Protein AF-A0A661NDR6-F1 (afdb_monomer)

Structure (mmCIF, N/CA/C/O backbone):
data_AF-A0A661NDR6-F1
#
_entry.id   AF-A0A661NDR6-F1
#
loop_
_atom_site.group_PDB
_atom_site.id
_atom_site.type_symbol
_atom_site.label_atom_id
_atom_site.label_alt_id
_atom_site.label_comp_id
_atom_site.label_asym_id
_atom_site.label_entity_id
_atom_site.label_seq_id
_atom_site.pdbx_PDB_ins_code
_atom_site.Cartn_x
_atom_site.Cartn_y
_atom_site.Cartn_z
_atom_site.occupancy
_atom_site.B_iso_or_equiv
_atom_site.auth_seq_id
_atom_site.auth_comp_id
_atom_site.auth_asym_id
_atom_site.auth_atom_id
_atom_site.pdbx_PDB_model_num
ATOM 1 N N . MET A 1 1 ? -68.685 -25.896 -1.189 1.00 47.81 1 MET A N 1
ATOM 2 C CA . MET A 1 1 ? -69.046 -27.292 -0.867 1.00 47.81 1 MET A CA 1
ATOM 3 C C . MET A 1 1 ? -68.527 -28.198 -1.974 1.00 47.81 1 MET A C 1
ATOM 5 O O . MET A 1 1 ? -69.088 -28.139 -3.053 1.00 47.81 1 MET A O 1
ATOM 9 N N . LEU A 1 2 ? -67.478 -28.988 -1.727 1.00 41.66 2 LEU A N 1
ATOM 10 C CA . LEU A 1 2 ? -67.439 -30.424 -2.041 1.00 41.66 2 LEU A CA 1
ATOM 11 C C . LEU A 1 2 ? -66.182 -31.016 -1.387 1.00 41.66 2 LEU A C 1
ATOM 13 O O . LEU A 1 2 ? -65.061 -30.617 -1.683 1.00 41.66 2 LEU A O 1
ATOM 17 N N . ARG A 1 3 ? -66.408 -31.911 -0.425 1.00 44.47 3 ARG A N 1
ATOM 18 C CA . ARG A 1 3 ? -65.405 -32.776 0.196 1.00 44.47 3 ARG A CA 1
ATOM 19 C C . ARG A 1 3 ? -65.167 -33.962 -0.736 1.00 44.47 3 ARG A C 1
ATOM 21 O O . ARG A 1 3 ? -66.150 -34.565 -1.150 1.00 44.47 3 ARG A O 1
ATOM 28 N N . LEU A 1 4 ? -63.917 -34.375 -0.928 1.00 47.88 4 LEU A N 1
ATOM 29 C CA . LEU A 1 4 ? -63.606 -35.789 -1.127 1.00 47.88 4 LEU A CA 1
ATOM 30 C C . LEU A 1 4 ? -62.439 -36.172 -0.212 1.00 47.88 4 LEU A C 1
ATOM 32 O O . LEU A 1 4 ? -61.340 -35.636 -0.284 1.00 47.88 4 LEU A O 1
ATOM 36 N N . VAL A 1 5 ? -62.785 -37.065 0.704 1.00 46.59 5 VAL A N 1
ATOM 37 C CA . VAL A 1 5 ? -61.948 -37.856 1.607 1.00 46.59 5 VAL A CA 1
ATOM 38 C C . VAL A 1 5 ? -61.850 -39.256 0.984 1.00 46.59 5 VAL A C 1
ATOM 40 O O . VAL A 1 5 ? -62.710 -39.576 0.168 1.00 46.59 5 VAL A O 1
ATOM 43 N N . THR A 1 6 ? -60.896 -40.078 1.448 1.00 47.44 6 THR A N 1
ATOM 44 C CA . THR A 1 6 ? -60.674 -41.541 1.257 1.00 47.44 6 THR A CA 1
ATOM 45 C C . THR A 1 6 ? -59.654 -41.946 0.187 1.00 47.44 6 THR A C 1
ATOM 47 O O . THR A 1 6 ? -59.646 -41.378 -0.892 1.00 47.44 6 THR A O 1
ATOM 50 N N . LEU A 1 7 ? -58.767 -42.934 0.390 1.00 41.22 7 LEU A N 1
ATOM 51 C CA . LEU A 1 7 ? -58.297 -43.699 1.565 1.00 41.22 7 LEU A CA 1
ATOM 52 C C . LEU A 1 7 ? -57.008 -44.435 1.131 1.00 41.22 7 LEU A C 1
ATOM 54 O O . LEU A 1 7 ? -56.852 -44.781 -0.038 1.00 41.22 7 LEU A O 1
ATOM 58 N N . SER A 1 8 ? -56.113 -44.683 2.081 1.00 46.03 8 SER A N 1
ATOM 59 C CA . SER A 1 8 ? -54.827 -45.375 1.955 1.00 46.03 8 SER A CA 1
ATOM 60 C C . SER A 1 8 ? -54.923 -46.855 1.555 1.00 46.03 8 SER A C 1
ATOM 62 O O . SER A 1 8 ? -55.810 -47.554 2.038 1.00 46.03 8 SER A O 1
ATOM 64 N N . VAL A 1 9 ? -53.910 -47.369 0.842 1.00 49.56 9 VAL A N 1
ATOM 65 C CA . VAL A 1 9 ? -53.443 -48.765 0.974 1.00 49.56 9 VAL A CA 1
ATOM 66 C C . VAL A 1 9 ? -51.913 -48.785 0.973 1.00 49.56 9 VAL A C 1
ATOM 68 O O . VAL A 1 9 ? -51.269 -48.245 0.077 1.00 49.56 9 VAL A O 1
ATOM 71 N N . LEU A 1 10 ? -51.360 -49.394 2.026 1.00 47.94 10 LEU A N 1
ATOM 72 C CA . LEU A 1 10 ? -49.948 -49.710 2.206 1.00 47.94 10 LEU A CA 1
ATOM 73 C C . LEU A 1 10 ? -49.514 -50.822 1.243 1.00 47.94 10 LEU A C 1
ATOM 75 O O . LEU A 1 10 ? -50.120 -51.891 1.231 1.00 47.94 10 LEU A O 1
ATOM 79 N N . THR A 1 11 ? -48.363 -50.647 0.603 1.00 53.72 11 THR A N 1
ATOM 80 C CA . THR A 1 11 ? -47.492 -51.771 0.240 1.00 53.72 11 THR A CA 1
ATOM 81 C C . THR A 1 11 ? -46.084 -51.481 0.730 1.00 53.72 11 THR A C 1
ATOM 83 O O . THR A 1 11 ? -45.384 -50.615 0.211 1.00 53.72 11 THR A O 1
ATOM 86 N N . ILE A 1 12 ? -45.705 -52.212 1.777 1.00 51.50 12 ILE A N 1
ATOM 87 C CA . ILE A 1 12 ? -44.350 -52.308 2.305 1.00 51.50 12 ILE A CA 1
ATOM 88 C C . ILE A 1 12 ? -43.575 -53.221 1.353 1.00 51.50 12 ILE A C 1
ATOM 90 O O . ILE A 1 12 ? -43.966 -54.364 1.124 1.00 51.50 12 ILE A O 1
ATOM 94 N N . SER A 1 13 ? -42.472 -52.736 0.798 1.00 50.47 13 SER A N 1
ATOM 95 C CA . SER A 1 13 ? -41.433 -53.597 0.236 1.00 50.47 13 SER A CA 1
ATOM 96 C C . SER A 1 13 ? -40.091 -53.077 0.711 1.00 50.47 13 SER A C 1
ATOM 98 O O . SER A 1 13 ? -39.575 -52.069 0.240 1.00 50.47 13 SER A O 1
ATOM 100 N N . SER A 1 14 ? -39.582 -53.761 1.730 1.00 46.25 14 SER A N 1
ATOM 101 C CA . SER A 1 14 ? -38.230 -53.625 2.240 1.00 46.25 14 SER A CA 1
ATOM 102 C C . SER A 1 14 ? -37.246 -54.156 1.201 1.00 46.25 14 SER A C 1
ATOM 104 O O . SER A 1 14 ? -37.225 -55.355 0.941 1.00 46.25 14 SER A O 1
ATOM 106 N N . LEU A 1 15 ? -36.394 -53.285 0.665 1.00 48.91 15 LEU A N 1
ATOM 107 C CA . LEU A 1 15 ? -35.069 -53.674 0.191 1.00 48.91 15 LEU A CA 1
ATOM 108 C C . LEU A 1 15 ? -34.042 -52.931 1.046 1.00 48.91 15 LEU A C 1
ATOM 110 O O . LEU A 1 15 ? -33.808 -51.737 0.885 1.00 48.91 15 LEU A O 1
ATOM 114 N N . ALA A 1 16 ? -3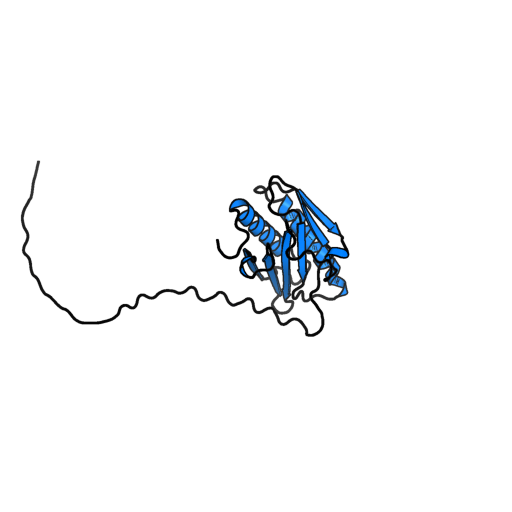3.459 -53.661 1.990 1.00 47.66 16 ALA A N 1
ATOM 115 C CA . ALA A 1 16 ? -32.132 -53.356 2.488 1.00 47.66 16 ALA A CA 1
ATOM 116 C C . ALA A 1 16 ? -31.126 -53.836 1.436 1.00 47.66 16 ALA A C 1
ATOM 118 O O . ALA A 1 16 ? -31.335 -54.911 0.880 1.00 47.66 16 ALA A O 1
ATOM 119 N N . LEU A 1 17 ? -30.068 -53.059 1.187 1.00 45.97 17 LEU A N 1
ATOM 120 C CA . LEU A 1 17 ? -28.672 -53.505 1.071 1.00 45.97 17 LEU A CA 1
ATOM 121 C C . LEU A 1 17 ? -27.769 -52.290 0.762 1.00 45.97 17 LEU A C 1
ATOM 123 O O . LEU A 1 17 ? -27.836 -51.703 -0.308 1.00 45.97 17 LEU A O 1
ATOM 127 N N . LEU A 1 18 ? -26.914 -52.004 1.748 1.00 44.66 18 LEU A N 1
ATOM 128 C CA . LEU A 1 18 ? -25.485 -51.686 1.644 1.00 44.66 18 LEU A CA 1
ATOM 129 C C . LEU A 1 18 ? -25.005 -50.351 1.042 1.00 44.66 18 LEU A C 1
ATOM 131 O O . LEU A 1 18 ? -25.050 -50.113 -0.155 1.00 44.66 18 LEU A O 1
ATOM 135 N N . SER A 1 19 ? -24.335 -49.619 1.940 1.00 45.81 19 SER A N 1
ATOM 136 C CA . SER A 1 19 ? -22.990 -49.055 1.767 1.00 45.81 19 SER A CA 1
ATOM 137 C C . SER A 1 19 ? -22.784 -47.966 0.721 1.00 45.81 19 SER A C 1
ATOM 139 O O . SER A 1 19 ? -22.650 -48.224 -0.469 1.00 45.81 19 SER A O 1
ATOM 141 N N . GLY A 1 20 ? -22.578 -46.753 1.232 1.00 38.38 20 GLY A N 1
ATOM 142 C CA . GLY A 1 20 ? -21.936 -45.672 0.496 1.00 38.38 20 GLY A CA 1
ATOM 143 C C . GLY A 1 20 ? -22.335 -44.311 1.037 1.00 38.38 20 GLY A C 1
ATOM 144 O O . GLY A 1 20 ? -23.038 -43.569 0.362 1.00 38.38 20 GLY A O 1
ATOM 145 N N . CYS A 1 21 ? -21.911 -43.973 2.257 1.00 39.41 21 CYS A N 1
ATOM 146 C CA . CYS A 1 21 ? -21.859 -42.576 2.680 1.00 39.41 21 CYS A CA 1
ATOM 147 C C . CYS A 1 21 ? -20.732 -41.887 1.900 1.00 39.41 21 CYS A C 1
ATOM 149 O O . CYS A 1 21 ? -19.683 -41.612 2.468 1.00 39.41 21 CYS A O 1
ATOM 151 N N . ASP A 1 22 ? -20.932 -41.620 0.612 1.00 42.00 22 ASP A N 1
ATOM 152 C CA . ASP A 1 22 ? -20.085 -40.685 -0.124 1.00 42.00 22 ASP A CA 1
ATOM 153 C C . ASP A 1 22 ? -20.663 -39.287 0.099 1.00 42.00 22 ASP A C 1
ATOM 155 O O . ASP A 1 22 ? -21.306 -38.661 -0.745 1.00 42.00 22 ASP A O 1
ATOM 159 N N . ARG A 1 23 ? -20.537 -38.833 1.351 1.00 42.12 23 ARG A N 1
ATOM 160 C CA . ARG A 1 23 ? -20.643 -37.416 1.652 1.00 42.12 23 ARG A CA 1
ATOM 161 C C . ARG A 1 23 ? -19.379 -36.830 1.048 1.00 42.12 23 ARG A C 1
ATOM 163 O O . ARG A 1 23 ? -18.332 -36.856 1.683 1.00 42.12 23 ARG A O 1
ATOM 170 N N . SER A 1 24 ? -19.493 -36.378 -0.198 1.00 39.06 24 SER A N 1
ATOM 171 C CA . SER A 1 24 ? -18.484 -35.565 -0.860 1.00 39.06 24 SER A CA 1
ATOM 172 C C . SER A 1 24 ? -18.394 -34.256 -0.079 1.00 39.06 24 SER A C 1
ATOM 174 O O . SER A 1 24 ? -19.045 -33.256 -0.374 1.00 39.06 24 SER A O 1
ATOM 176 N N . GLU A 1 25 ? -17.658 -34.323 1.021 1.00 40.16 25 GLU A N 1
ATOM 177 C CA . GLU A 1 25 ? -17.119 -33.203 1.753 1.00 40.16 25 GLU A CA 1
ATOM 178 C C . GLU A 1 25 ? -16.169 -32.541 0.756 1.00 40.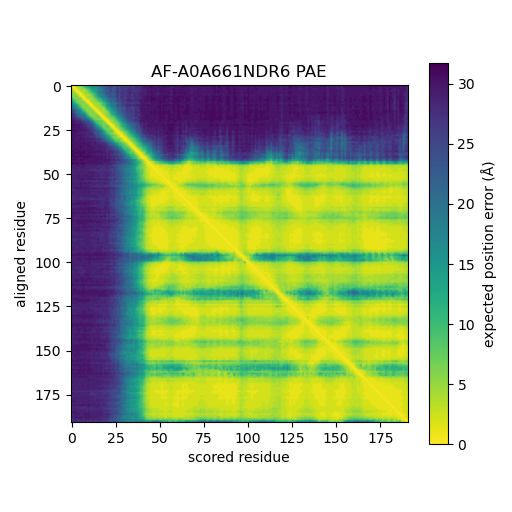16 25 GLU A C 1
ATOM 180 O O . GLU A 1 25 ? -15.040 -32.980 0.551 1.00 40.16 25 GLU A O 1
ATOM 185 N N . SER A 1 26 ? -16.674 -31.553 0.013 1.00 39.88 26 SER A N 1
ATOM 186 C CA . SER A 1 26 ? -15.814 -30.605 -0.684 1.00 39.88 26 SER A CA 1
ATOM 187 C C . SER A 1 26 ? -15.078 -29.822 0.391 1.00 39.88 26 SER A C 1
ATOM 189 O O . SER A 1 26 ? -15.473 -28.721 0.764 1.00 39.88 26 SER A O 1
ATOM 191 N N . THR A 1 27 ? -14.014 -30.426 0.910 1.00 40.66 27 THR A N 1
ATOM 192 C CA . THR A 1 27 ? -12.885 -29.714 1.481 1.00 40.66 27 THR A CA 1
ATOM 193 C C . THR A 1 27 ? -12.540 -28.620 0.475 1.00 40.66 27 THR A C 1
ATOM 195 O O . THR A 1 27 ? -12.267 -28.950 -0.687 1.00 40.66 27 THR A O 1
ATOM 198 N N . PRO A 1 28 ? -12.601 -27.329 0.844 1.00 39.41 28 PRO A N 1
ATOM 199 C CA . PRO A 1 28 ? -11.996 -26.303 0.019 1.00 39.41 28 PRO A CA 1
ATOM 200 C C . PRO A 1 28 ? -10.555 -26.750 -0.178 1.00 39.41 28 PRO A C 1
ATOM 202 O O . PRO A 1 28 ? -9.856 -27.002 0.806 1.00 39.41 28 PRO A O 1
ATOM 205 N N . ALA A 1 29 ? -10.135 -26.938 -1.430 1.00 45.97 29 ALA A N 1
ATOM 206 C CA . ALA A 1 29 ? -8.721 -27.112 -1.708 1.00 45.97 29 ALA A CA 1
ATOM 207 C C . ALA A 1 29 ? -7.992 -25.996 -0.944 1.00 45.97 29 ALA A C 1
ATOM 209 O O . ALA A 1 29 ? -8.442 -24.846 -1.039 1.00 45.97 29 ALA A O 1
ATOM 210 N N . PRO A 1 30 ? -6.959 -26.305 -0.138 1.00 42.31 30 PRO A N 1
ATOM 211 C CA . PRO A 1 30 ? -6.164 -25.251 0.461 1.00 42.31 30 PRO A CA 1
ATOM 212 C C . PRO A 1 30 ? -5.773 -24.322 -0.683 1.00 42.31 30 PRO A C 1
ATOM 214 O O . PRO A 1 30 ? -5.293 -24.792 -1.721 1.00 42.31 30 PRO A O 1
ATOM 217 N N . ALA A 1 31 ? -6.080 -23.028 -0.529 1.00 51.22 31 ALA A N 1
ATOM 218 C CA . ALA A 1 31 ? -5.551 -22.013 -1.425 1.00 51.22 31 ALA A CA 1
ATOM 219 C C . ALA A 1 31 ? -4.064 -22.335 -1.607 1.00 51.22 31 ALA A C 1
ATOM 221 O O . ALA A 1 31 ? -3.435 -22.702 -0.604 1.00 51.22 31 ALA A O 1
ATOM 222 N N . PRO A 1 32 ? -3.520 -22.304 -2.840 1.00 41.75 32 PRO A N 1
ATOM 223 C CA . PRO A 1 32 ? -2.097 -22.525 -3.015 1.00 41.75 32 PRO A CA 1
ATOM 224 C C . PRO A 1 32 ? -1.413 -21.613 -2.006 1.00 41.75 32 PRO A C 1
ATOM 226 O O . PRO A 1 32 ? -1.658 -20.403 -2.010 1.00 41.75 32 PRO A O 1
ATOM 229 N N . ALA A 1 33 ? -0.678 -22.221 -1.067 1.00 42.88 33 ALA A N 1
ATOM 230 C CA . ALA A 1 33 ? 0.216 -21.481 -0.201 1.00 42.88 33 ALA A CA 1
ATOM 231 C C . ALA A 1 33 ? 0.953 -20.555 -1.151 1.00 42.88 33 ALA A C 1
ATOM 233 O O . ALA A 1 33 ? 1.470 -21.052 -2.152 1.00 42.88 33 ALA A O 1
ATOM 234 N N . ALA A 1 34 ? 0.846 -19.245 -0.926 1.00 46.69 34 ALA A N 1
ATOM 235 C CA . ALA A 1 34 ? 1.515 -18.263 -1.749 1.00 46.69 34 ALA A CA 1
ATOM 236 C C . ALA A 1 34 ? 2.972 -18.714 -1.825 1.00 46.69 34 ALA A C 1
ATOM 238 O O . ALA A 1 34 ? 3.709 -18.596 -0.844 1.00 46.69 34 ALA A O 1
ATOM 239 N N . GLU A 1 35 ? 3.344 -19.349 -2.938 1.00 37.25 35 GLU A N 1
ATOM 240 C CA . GLU A 1 35 ? 4.727 -19.624 -3.246 1.00 37.25 35 GLU A CA 1
ATOM 241 C C . GLU A 1 35 ? 5.289 -18.228 -3.376 1.00 37.25 35 GLU A C 1
ATOM 243 O O . GLU A 1 35 ? 5.023 -17.515 -4.343 1.00 37.25 35 GLU A O 1
ATOM 248 N N . ALA A 1 36 ? 5.942 -17.798 -2.298 1.00 44.88 36 ALA A N 1
ATOM 249 C CA . ALA A 1 36 ? 6.836 -16.677 -2.314 1.00 44.88 36 ALA A CA 1
ATOM 250 C C . ALA A 1 36 ? 7.716 -16.911 -3.534 1.00 44.88 36 ALA A C 1
ATOM 252 O O . ALA A 1 36 ? 8.522 -17.843 -3.541 1.00 44.88 36 ALA A O 1
ATOM 253 N N . THR A 1 37 ? 7.469 -16.131 -4.586 1.00 44.97 37 THR A N 1
ATOM 254 C CA . THR A 1 37 ? 8.338 -16.022 -5.747 1.00 44.97 37 THR A CA 1
ATOM 255 C C . THR A 1 37 ? 9.759 -16.047 -5.209 1.00 44.97 37 THR A C 1
ATOM 257 O O . THR A 1 37 ? 10.078 -15.210 -4.362 1.00 44.97 37 THR A O 1
ATOM 260 N N . GLU A 1 38 ? 10.547 -17.066 -5.578 1.00 38.28 38 GLU A N 1
ATOM 261 C CA . GLU A 1 38 ? 11.869 -17.300 -4.995 1.00 38.28 38 GLU A CA 1
ATOM 262 C C . GLU A 1 38 ? 12.654 -15.988 -5.004 1.00 38.28 38 GLU A C 1
ATOM 264 O O . GLU A 1 38 ? 13.055 -15.479 -6.054 1.00 38.28 38 GLU A O 1
ATOM 269 N N . ALA A 1 39 ? 12.830 -15.409 -3.815 1.00 43.72 39 ALA A N 1
ATOM 270 C CA . ALA A 1 39 ? 13.658 -14.238 -3.637 1.00 43.72 39 ALA A CA 1
ATOM 271 C C . ALA A 1 39 ? 15.058 -14.585 -4.149 1.00 43.72 39 ALA A C 1
ATOM 273 O O . ALA A 1 39 ? 15.613 -15.624 -3.782 1.00 43.72 39 ALA A O 1
ATOM 274 N N . VAL A 1 40 ? 15.638 -13.721 -4.987 1.00 47.41 40 VAL A N 1
ATOM 275 C CA . VAL A 1 40 ? 17.032 -13.864 -5.421 1.00 47.41 40 VAL A CA 1
ATOM 276 C C . VAL A 1 40 ? 17.903 -14.040 -4.165 1.00 47.41 40 VAL A C 1
ATOM 278 O O . VAL A 1 40 ? 17.903 -13.153 -3.304 1.00 47.41 40 VAL A O 1
ATOM 281 N N . PRO A 1 41 ? 18.634 -15.163 -4.014 1.00 35.28 41 PRO A N 1
ATOM 282 C CA . PRO A 1 41 ? 19.405 -15.424 -2.806 1.00 35.28 41 PRO A CA 1
ATOM 283 C C . PRO A 1 41 ? 20.443 -14.318 -2.575 1.00 35.28 41 PRO A C 1
ATOM 285 O O . PRO A 1 41 ? 21.359 -14.146 -3.376 1.00 35.28 41 PRO A O 1
ATOM 288 N N . GLY A 1 42 ? 20.315 -13.577 -1.470 1.00 44.28 42 GLY A N 1
ATOM 289 C CA . GLY A 1 42 ? 21.326 -12.619 -1.002 1.00 44.28 42 GLY A CA 1
ATOM 290 C C . GLY A 1 42 ? 20.897 -11.152 -0.923 1.00 44.28 42 GLY A C 1
ATOM 291 O O . GLY A 1 42 ? 21.594 -10.379 -0.270 1.00 44.28 42 GLY A O 1
ATOM 292 N N . SER A 1 43 ? 19.757 -10.753 -1.492 1.00 57.88 43 SER A N 1
ATOM 293 C CA . SER A 1 43 ? 19.152 -9.453 -1.172 1.00 57.88 43 SER A CA 1
ATOM 294 C C . SER A 1 43 ? 18.097 -9.661 -0.094 1.00 57.88 43 SER A C 1
ATOM 296 O O . SER A 1 43 ? 17.102 -10.340 -0.336 1.00 57.88 43 SER A O 1
ATOM 298 N N . GLY A 1 44 ? 18.320 -9.122 1.106 1.00 66.94 44 GLY A N 1
ATOM 299 C CA . GLY A 1 44 ? 17.294 -9.094 2.150 1.00 66.94 44 GLY A CA 1
ATOM 300 C C . GLY A 1 44 ? 15.998 -8.411 1.676 1.00 66.94 44 GLY A C 1
ATOM 301 O O . GLY A 1 44 ? 15.957 -7.859 0.573 1.00 66.94 44 GLY A O 1
ATOM 302 N N . PRO A 1 45 ? 14.932 -8.437 2.493 1.00 77.00 45 PRO A N 1
ATOM 303 C CA . PRO A 1 45 ? 13.680 -7.777 2.138 1.00 77.00 45 PRO A CA 1
ATOM 304 C C . PRO A 1 45 ? 13.922 -6.292 1.838 1.00 77.00 45 PRO A C 1
ATOM 306 O O . PRO A 1 45 ? 14.641 -5.620 2.581 1.00 77.00 45 PRO A O 1
ATOM 309 N N . ARG A 1 46 ? 13.337 -5.799 0.743 1.00 90.44 46 ARG A N 1
ATOM 310 C CA . ARG A 1 46 ? 13.398 -4.387 0.356 1.00 90.44 46 ARG A CA 1
ATOM 311 C C . ARG A 1 46 ? 12.127 -3.690 0.809 1.00 90.44 46 ARG A C 1
ATOM 313 O O . ARG A 1 46 ? 11.031 -4.202 0.603 1.00 90.44 46 ARG A O 1
ATOM 320 N N . TYR A 1 47 ? 12.273 -2.519 1.410 1.00 92.69 47 TYR A N 1
ATOM 321 C CA . TYR A 1 47 ? 11.154 -1.742 1.927 1.00 92.69 47 TYR A CA 1
ATOM 322 C C . TYR A 1 47 ? 11.108 -0.379 1.250 1.00 92.69 47 TYR A C 1
ATOM 324 O O . TYR A 1 47 ? 12.144 0.233 0.993 1.00 92.69 47 TYR A O 1
ATOM 332 N N . SER A 1 48 ? 9.897 0.079 0.954 1.00 94.69 48 SER A N 1
ATOM 333 C CA . SER A 1 48 ? 9.674 1.411 0.402 1.00 94.69 48 SER A CA 1
ATOM 334 C C . SER A 1 48 ? 9.924 2.482 1.474 1.00 94.69 48 SER A C 1
ATOM 336 O O . SER A 1 48 ? 9.421 2.329 2.592 1.00 94.69 48 SER A O 1
ATOM 338 N N . PRO A 1 49 ? 10.608 3.597 1.149 1.00 95.56 49 PRO A N 1
ATOM 339 C CA . PRO A 1 49 ? 10.679 4.762 2.030 1.00 95.56 49 PRO A CA 1
ATOM 340 C C . PRO A 1 49 ? 9.375 5.580 2.036 1.00 95.56 49 PRO A C 1
ATOM 342 O O . PRO A 1 49 ? 9.237 6.517 2.820 1.00 95.56 49 PRO A O 1
ATOM 345 N N . PHE A 1 50 ? 8.410 5.262 1.170 1.00 97.12 50 PHE A N 1
ATOM 346 C CA . PHE A 1 50 ? 7.133 5.965 1.082 1.00 97.12 50 PHE A CA 1
ATOM 347 C C . PHE A 1 50 ? 6.078 5.294 1.961 1.00 97.12 50 PHE A C 1
ATOM 349 O O . PHE A 1 50 ? 5.798 4.102 1.830 1.00 97.12 50 PHE A O 1
ATOM 356 N N . VAL A 1 51 ? 5.460 6.086 2.832 1.00 96.56 51 VAL A N 1
ATOM 357 C CA . VAL A 1 51 ? 4.400 5.679 3.760 1.00 96.56 51 VAL A CA 1
ATOM 358 C C . VAL A 1 51 ? 3.134 6.445 3.411 1.00 96.56 51 VAL A C 1
ATOM 360 O O . VAL A 1 51 ? 3.186 7.661 3.236 1.00 96.56 51 VAL A O 1
ATOM 363 N N . VAL A 1 52 ? 1.990 5.768 3.341 1.00 97.56 52 VAL A N 1
ATOM 364 C CA . VAL A 1 52 ? 0.696 6.458 3.257 1.00 97.56 52 VAL A CA 1
ATOM 365 C C . VAL A 1 52 ? 0.178 6.658 4.675 1.00 97.56 52 VAL A C 1
ATOM 367 O O . VAL A 1 52 ? -0.137 5.693 5.367 1.00 97.56 52 VAL A O 1
ATOM 370 N N . GLU A 1 53 ? 0.121 7.907 5.121 1.00 96.88 53 GLU A N 1
ATOM 371 C CA . GLU A 1 53 ? -0.569 8.288 6.350 1.00 96.88 53 GLU A CA 1
ATOM 372 C C . GLU A 1 53 ? -2.057 8.454 6.042 1.00 96.88 53 GLU A C 1
ATOM 374 O O . GLU A 1 53 ? -2.418 9.080 5.042 1.00 96.88 53 GLU A O 1
ATOM 379 N N . VAL A 1 54 ? -2.908 7.885 6.893 1.00 96.12 54 VAL A N 1
ATOM 380 C CA . VAL A 1 54 ? -4.362 7.889 6.744 1.00 96.12 54 VAL A CA 1
ATOM 381 C C . VAL A 1 54 ? -4.996 8.481 7.994 1.00 96.12 54 VAL A C 1
ATOM 383 O O . VAL A 1 54 ? -4.764 8.016 9.110 1.00 96.12 54 VAL A O 1
ATOM 386 N N . THR A 1 55 ? -5.837 9.489 7.800 1.00 94.56 55 THR A N 1
ATOM 387 C CA . THR A 1 55 ? -6.631 10.135 8.840 1.00 94.56 55 THR A CA 1
ATOM 388 C C . THR A 1 55 ? -8.121 9.937 8.575 1.00 94.56 55 THR A C 1
ATOM 390 O O . THR A 1 55 ? -8.614 9.977 7.448 1.00 94.56 55 THR A O 1
ATOM 393 N N . GLY A 1 56 ? -8.855 9.686 9.653 1.00 88.50 56 GLY A N 1
ATOM 394 C CA . GLY A 1 56 ? -10.285 9.411 9.641 1.00 88.50 56 GLY A CA 1
ATOM 395 C C . GLY A 1 56 ? -10.785 9.148 11.058 1.00 88.50 56 GLY A C 1
ATOM 396 O O . GLY A 1 56 ? -10.010 9.148 12.016 1.00 88.50 56 GLY A O 1
ATOM 397 N N . THR A 1 57 ? -12.090 8.945 11.209 1.00 85.25 57 THR A N 1
ATOM 398 C CA . THR A 1 57 ? -12.692 8.680 12.525 1.00 85.25 57 THR A CA 1
ATOM 399 C C . THR A 1 57 ? -12.595 7.188 12.853 1.00 85.25 57 THR A C 1
ATOM 401 O O . THR A 1 57 ? -12.933 6.364 12.010 1.00 85.25 57 THR A O 1
ATOM 404 N N . ASP A 1 58 ? -12.136 6.851 14.064 1.00 86.56 58 ASP A N 1
ATOM 405 C CA . ASP A 1 58 ? -12.090 5.484 14.617 1.00 86.56 58 ASP A CA 1
ATOM 406 C C . ASP A 1 58 ? -11.388 4.425 13.741 1.00 86.56 58 ASP A C 1
ATOM 408 O O . ASP A 1 58 ? -11.748 3.247 13.747 1.00 86.56 58 ASP A O 1
ATOM 412 N N . LEU A 1 59 ? -10.345 4.821 13.004 1.00 92.06 59 L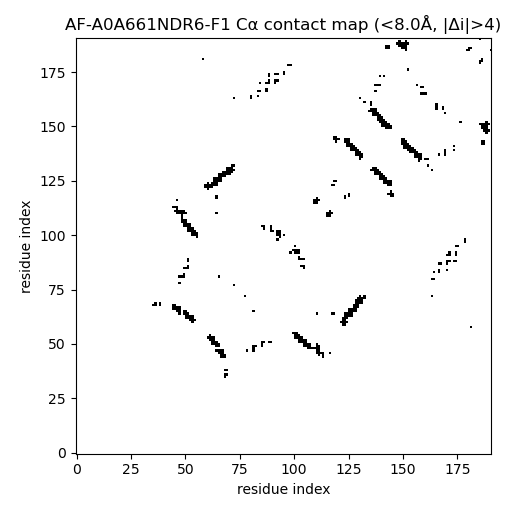EU A N 1
ATOM 413 C CA . LEU A 1 59 ? -9.588 3.884 12.175 1.00 92.06 59 LEU A CA 1
ATOM 414 C C . LEU A 1 59 ? -8.740 2.917 13.023 1.00 92.06 59 LEU A C 1
ATOM 416 O O . LEU A 1 59 ? -8.072 3.346 13.975 1.00 92.06 59 LEU A O 1
ATOM 420 N N . PRO A 1 60 ? -8.692 1.620 12.656 1.00 92.94 60 PRO A N 1
ATOM 421 C CA . PRO A 1 60 ? -7.824 0.642 13.304 1.00 92.94 60 PRO A CA 1
ATOM 422 C C . PRO A 1 60 ? -6.359 0.769 12.866 1.00 92.94 60 PRO A C 1
ATOM 424 O O . PRO A 1 60 ? -5.502 0.120 13.458 1.00 92.94 60 PRO A O 1
ATOM 427 N N . PHE A 1 61 ? -6.061 1.602 11.864 1.00 94.38 61 PHE A N 1
ATOM 428 C CA . PHE A 1 61 ? -4.717 1.909 11.386 1.00 94.38 61 PHE A CA 1
ATOM 429 C C . PHE A 1 61 ? -4.579 3.387 11.005 1.00 94.38 61 PHE A C 1
ATOM 431 O O . PHE A 1 61 ? -5.564 4.052 10.703 1.00 94.38 61 PHE A O 1
ATOM 438 N N . GLU A 1 62 ? -3.346 3.885 11.019 1.00 95.38 62 GLU A N 1
ATOM 439 C CA . GLU A 1 62 ? -2.996 5.269 10.653 1.00 95.38 62 GLU A CA 1
ATOM 440 C C . GLU A 1 62 ? -1.925 5.336 9.566 1.00 95.38 62 GLU A C 1
ATOM 442 O O . GLU A 1 62 ? -1.704 6.381 8.964 1.00 95.38 62 GLU A O 1
ATOM 447 N N . HIS A 1 63 ? -1.228 4.229 9.327 1.00 95.69 63 HIS A N 1
ATOM 448 C CA . HIS A 1 63 ? -0.130 4.163 8.378 1.00 95.69 63 HIS A CA 1
ATOM 449 C C . HIS A 1 63 ? -0.315 2.948 7.468 1.00 95.69 63 HIS A C 1
ATOM 451 O O . HIS A 1 63 ? -0.901 1.937 7.876 1.00 95.69 63 HIS A O 1
ATOM 457 N N . ILE A 1 64 ? 0.225 3.046 6.258 1.00 96.31 64 ILE A N 1
ATOM 458 C CA . ILE A 1 64 ? 0.379 1.944 5.315 1.00 96.31 64 ILE A CA 1
ATOM 459 C C . ILE A 1 64 ? 1.816 1.968 4.789 1.00 96.31 64 ILE A C 1
ATOM 461 O O . ILE A 1 64 ? 2.232 2.971 4.202 1.00 96.31 64 ILE A O 1
ATOM 465 N N . THR A 1 65 ? 2.573 0.888 4.989 1.00 95.69 65 THR A N 1
ATOM 466 C CA . THR A 1 65 ? 3.920 0.719 4.412 1.00 95.69 65 THR A CA 1
ATOM 467 C C . THR A 1 65 ? 3.958 -0.411 3.395 1.00 95.69 65 THR A C 1
ATOM 469 O O . THR A 1 65 ? 3.070 -1.265 3.343 1.00 95.69 65 THR A O 1
ATOM 472 N N . PHE A 1 66 ? 5.027 -0.426 2.597 1.00 95.44 66 PHE A N 1
ATOM 473 C CA . PHE A 1 66 ? 5.197 -1.372 1.504 1.00 95.44 66 PHE A CA 1
ATOM 474 C C . PHE A 1 66 ? 6.512 -2.137 1.638 1.00 95.44 66 PHE A C 1
ATOM 476 O O . PHE A 1 66 ? 7.566 -1.540 1.882 1.00 95.44 66 PHE A O 1
ATOM 483 N N . LYS A 1 67 ? 6.454 -3.449 1.423 1.00 94.31 67 LYS A N 1
ATOM 484 C CA . LYS A 1 67 ? 7.620 -4.293 1.166 1.00 94.31 67 LYS A CA 1
ATOM 485 C C . LYS A 1 67 ? 7.576 -4.793 -0.257 1.00 94.31 67 LYS A C 1
ATOM 487 O O . LYS A 1 67 ? 6.582 -5.346 -0.717 1.00 94.31 67 LYS A O 1
ATOM 492 N N . ASP A 1 68 ? 8.699 -4.636 -0.925 1.00 94.06 68 ASP A N 1
ATOM 493 C CA . ASP A 1 68 ? 8.953 -5.281 -2.191 1.00 94.06 68 ASP A CA 1
ATOM 494 C C . ASP A 1 68 ? 9.341 -6.747 -1.948 1.00 94.06 68 ASP A C 1
ATOM 496 O O . ASP A 1 68 ? 10.373 -7.051 -1.338 1.00 94.06 68 ASP A O 1
ATOM 500 N N . VAL A 1 69 ? 8.490 -7.654 -2.433 1.00 93.31 69 VAL A N 1
ATOM 501 C CA . VAL A 1 69 ? 8.704 -9.108 -2.393 1.00 93.31 69 VAL A CA 1
ATOM 502 C C . VAL A 1 69 ? 9.006 -9.704 -3.770 1.00 93.31 69 VAL A C 1
ATOM 504 O O . VAL A 1 69 ? 9.029 -10.924 -3.912 1.00 93.31 69 VAL A O 1
ATOM 507 N N . GLY A 1 70 ? 9.244 -8.877 -4.793 1.00 91.06 70 GLY A N 1
ATOM 508 C CA . GLY A 1 70 ? 9.554 -9.361 -6.139 1.00 91.06 70 GLY A CA 1
ATOM 509 C C . GLY A 1 70 ? 9.147 -8.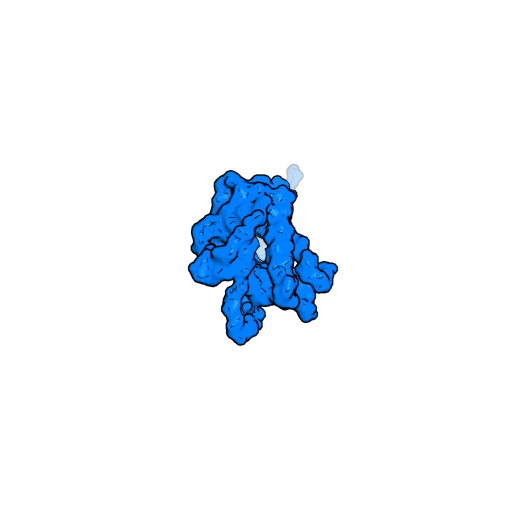427 -7.275 1.00 91.06 70 GLY A C 1
ATOM 510 O O . GLY A 1 70 ? 8.634 -8.892 -8.290 1.00 91.06 70 GLY A O 1
ATOM 511 N N . ILE A 1 71 ? 9.321 -7.114 -7.136 1.00 91.19 71 ILE A N 1
ATOM 512 C CA . ILE A 1 71 ? 9.148 -6.154 -8.227 1.00 91.19 71 ILE A CA 1
ATOM 513 C C . ILE A 1 71 ? 10.323 -6.295 -9.200 1.00 91.19 71 ILE A C 1
ATOM 515 O O . ILE A 1 71 ? 11.477 -5.980 -8.901 1.00 91.19 71 ILE A O 1
ATOM 519 N N . SER A 1 72 ? 10.004 -6.769 -10.401 1.00 89.50 72 SER A N 1
ATOM 520 C CA . SER A 1 72 ? 10.952 -6.961 -11.498 1.00 89.50 72 SER A CA 1
ATOM 521 C C . SER A 1 72 ? 11.022 -5.701 -12.367 1.00 89.50 72 SER A C 1
ATOM 523 O O . SER A 1 72 ? 10.412 -5.647 -13.435 1.00 89.50 72 SER A O 1
ATOM 525 N N . VAL A 1 73 ? 11.734 -4.676 -11.891 1.00 85.81 73 VAL A N 1
ATOM 526 C CA . VAL A 1 73 ? 12.044 -3.429 -12.624 1.00 85.81 73 VAL A CA 1
ATOM 527 C C . VAL A 1 73 ? 13.529 -3.085 -12.482 1.00 85.81 73 VAL A C 1
ATOM 529 O O . VAL A 1 73 ? 14.216 -3.647 -11.621 1.00 85.81 73 VAL A O 1
ATOM 532 N N . ALA A 1 74 ? 14.043 -2.184 -13.326 1.00 86.69 74 ALA A N 1
ATOM 533 C CA . ALA A 1 74 ? 15.430 -1.741 -13.210 1.00 86.69 74 ALA A CA 1
ATOM 534 C C . ALA A 1 74 ? 15.662 -1.057 -11.845 1.00 86.69 74 ALA A C 1
ATOM 536 O O . ALA A 1 74 ? 14.768 -0.357 -11.373 1.00 86.69 74 ALA A O 1
ATOM 537 N N . PRO A 1 75 ? 16.832 -1.234 -11.197 1.00 83.88 75 PRO A N 1
ATOM 538 C CA . PRO A 1 75 ? 17.102 -0.649 -9.880 1.00 83.88 75 PRO A CA 1
ATOM 539 C C . PRO A 1 75 ? 16.858 0.861 -9.808 1.00 83.88 75 PRO A C 1
ATOM 541 O O . PRO A 1 75 ? 16.264 1.328 -8.841 1.00 83.88 75 PRO A O 1
ATOM 544 N N . ASP A 1 76 ? 17.241 1.590 -10.857 1.00 85.81 76 ASP A N 1
ATOM 545 C CA . ASP A 1 76 ? 17.090 3.047 -10.941 1.00 85.81 76 ASP A CA 1
ATOM 546 C C . ASP A 1 76 ? 15.616 3.493 -11.011 1.00 85.81 76 ASP A C 1
ATOM 548 O O . ASP A 1 76 ? 15.300 4.628 -10.666 1.00 85.81 76 ASP A O 1
ATOM 552 N N . ASP A 1 77 ? 14.706 2.592 -11.396 1.00 89.81 77 ASP A N 1
ATOM 553 C CA . ASP A 1 77 ? 13.269 2.867 -11.480 1.00 89.81 77 ASP A CA 1
ATOM 554 C C . ASP A 1 77 ? 12.522 2.487 -10.190 1.00 89.81 77 ASP A C 1
ATOM 556 O O . ASP A 1 77 ? 11.366 2.866 -10.013 1.00 89.81 77 ASP A O 1
ATOM 560 N N . GLN A 1 78 ? 13.138 1.728 -9.276 1.00 89.88 78 GLN A N 1
ATOM 561 C CA . GLN A 1 78 ? 12.431 1.160 -8.119 1.00 89.88 78 GLN A CA 1
ATOM 562 C C . GLN A 1 78 ? 11.845 2.231 -7.202 1.00 89.88 78 GLN A C 1
ATOM 564 O O . GLN A 1 78 ? 10.682 2.131 -6.817 1.00 89.88 78 GLN A O 1
ATOM 569 N N . GLU A 1 79 ? 12.623 3.264 -6.878 1.00 92.06 79 GLU A N 1
ATOM 570 C CA . GLU A 1 79 ? 12.162 4.355 -6.015 1.00 92.06 79 GLU A CA 1
ATOM 571 C C . GLU A 1 79 ? 10.968 5.089 -6.636 1.00 92.06 79 GLU A C 1
ATOM 573 O O . GLU A 1 79 ? 9.964 5.321 -5.963 1.00 92.06 79 GLU A O 1
ATOM 578 N N . PHE A 1 80 ? 11.033 5.354 -7.943 1.00 94.88 80 PHE A N 1
ATOM 579 C CA . PHE A 1 80 ? 9.931 5.950 -8.692 1.00 94.88 80 PHE A CA 1
ATOM 580 C C . PHE A 1 80 ? 8.676 5.066 -8.665 1.00 94.88 80 PHE A C 1
ATOM 582 O O . PHE A 1 80 ? 7.564 5.565 -8.476 1.00 94.88 80 PHE A O 1
ATOM 589 N N . ILE A 1 81 ? 8.828 3.747 -8.806 1.00 95.06 81 ILE A N 1
ATOM 590 C CA . ILE A 1 81 ? 7.708 2.806 -8.702 1.00 95.06 81 ILE A CA 1
ATOM 591 C C . ILE A 1 81 ? 7.110 2.811 -7.293 1.00 95.06 81 ILE A C 1
ATOM 593 O O . ILE A 1 81 ? 5.887 2.862 -7.157 1.00 95.06 81 ILE A O 1
ATOM 597 N N . TYR A 1 82 ? 7.932 2.811 -6.244 1.00 96.44 82 TYR A N 1
ATOM 598 C CA . TYR A 1 82 ? 7.449 2.881 -4.865 1.00 96.44 82 TYR A CA 1
ATOM 599 C C . TYR A 1 82 ? 6.666 4.163 -4.589 1.00 96.44 82 TYR A C 1
ATOM 601 O O . TYR A 1 82 ? 5.573 4.102 -4.019 1.00 96.44 82 TYR A O 1
ATOM 609 N N . GLU A 1 83 ? 7.187 5.308 -5.032 1.00 97.50 83 GLU A N 1
ATOM 610 C CA . GLU A 1 83 ? 6.487 6.584 -4.928 1.00 97.50 83 GLU A CA 1
ATOM 611 C C . GLU A 1 83 ? 5.152 6.528 -5.672 1.00 97.50 83 GLU A C 1
ATOM 613 O O . GLU A 1 83 ? 4.112 6.887 -5.121 1.00 97.50 83 GLU A O 1
ATOM 618 N N . THR A 1 84 ? 5.161 6.018 -6.905 1.00 97.50 84 THR A N 1
ATOM 619 C CA . THR A 1 84 ? 3.969 5.936 -7.754 1.00 97.50 84 THR A CA 1
ATOM 620 C C . THR A 1 84 ? 2.885 5.064 -7.117 1.00 97.50 84 THR A C 1
ATOM 622 O O . THR A 1 84 ? 1.715 5.453 -7.111 1.00 97.50 84 THR A O 1
ATOM 625 N N . ILE A 1 85 ? 3.251 3.924 -6.518 1.00 97.75 85 ILE A N 1
ATOM 626 C CA . ILE A 1 85 ? 2.321 3.067 -5.765 1.00 97.75 85 ILE A CA 1
ATOM 627 C C . ILE A 1 85 ? 1.728 3.832 -4.579 1.00 97.75 85 ILE A C 1
ATOM 629 O O . ILE A 1 85 ? 0.507 3.849 -4.418 1.00 97.75 85 ILE A O 1
ATOM 633 N N . ALA A 1 86 ? 2.560 4.488 -3.764 1.00 98.25 86 ALA A N 1
ATOM 634 C CA . ALA A 1 86 ? 2.095 5.216 -2.586 1.00 98.25 86 ALA A CA 1
ATOM 635 C C . ALA A 1 86 ? 1.171 6.390 -2.961 1.00 98.25 86 ALA A C 1
ATOM 637 O O . ALA A 1 86 ? 0.099 6.545 -2.373 1.00 98.25 86 ALA A O 1
ATOM 638 N N . GLN A 1 87 ? 1.542 7.179 -3.974 1.00 98.38 87 GLN A N 1
ATOM 639 C CA . GLN A 1 87 ? 0.750 8.310 -4.471 1.00 98.38 87 GLN A CA 1
ATOM 640 C C . GLN A 1 87 ? -0.582 7.847 -5.065 1.00 98.38 87 GLN A C 1
ATOM 642 O O . GLN A 1 87 ? -1.636 8.394 -4.735 1.00 98.38 87 GLN A O 1
ATOM 647 N N . SER A 1 88 ? -0.556 6.806 -5.901 1.00 97.31 88 SER A N 1
ATOM 648 C CA . SER A 1 88 ? -1.768 6.263 -6.516 1.00 97.31 88 SER A CA 1
ATOM 649 C C . SER A 1 88 ? -2.692 5.627 -5.465 1.00 97.31 88 SER A C 1
ATOM 651 O O . SER A 1 88 ? -3.905 5.832 -5.521 1.00 97.31 88 SER A O 1
ATOM 653 N N . LEU A 1 89 ? -2.153 4.957 -4.434 1.00 97.69 89 LEU A N 1
ATOM 654 C CA . LEU A 1 89 ? -2.957 4.457 -3.311 1.00 97.69 89 LEU A CA 1
ATOM 655 C C . LEU A 1 89 ? -3.570 5.594 -2.491 1.00 97.69 89 LEU A C 1
ATOM 657 O O . LEU A 1 89 ? -4.764 5.553 -2.203 1.00 97.69 89 LEU A O 1
ATOM 661 N N . SER A 1 90 ? -2.790 6.621 -2.150 1.00 97.25 90 SER A N 1
ATOM 662 C CA . SER A 1 90 ? -3.288 7.801 -1.437 1.00 97.25 90 SER A CA 1
ATOM 663 C C . SER A 1 90 ? -4.457 8.451 -2.185 1.00 97.25 90 SER A C 1
ATOM 665 O O . SER A 1 90 ? -5.488 8.763 -1.587 1.00 97.25 90 SER A O 1
ATOM 667 N N . ALA A 1 91 ? -4.335 8.603 -3.507 1.00 95.81 91 ALA A N 1
ATOM 668 C CA . ALA A 1 91 ? -5.404 9.126 -4.349 1.00 95.81 91 ALA A CA 1
ATOM 669 C C . ALA A 1 91 ? -6.632 8.199 -4.380 1.00 95.81 91 ALA A C 1
ATOM 671 O O . ALA A 1 91 ? -7.762 8.677 -4.276 1.00 95.81 91 ALA A O 1
ATOM 672 N N . ALA A 1 92 ? -6.430 6.882 -4.492 1.00 95.19 92 ALA A N 1
ATOM 673 C CA . ALA A 1 92 ? -7.517 5.904 -4.507 1.00 95.19 92 ALA A CA 1
ATOM 674 C C . ALA A 1 92 ? -8.304 5.880 -3.185 1.00 95.19 92 ALA A C 1
ATOM 676 O O . ALA A 1 92 ? -9.532 5.831 -3.214 1.00 95.19 92 ALA A O 1
ATOM 677 N N . LEU A 1 93 ? -7.617 5.972 -2.041 1.00 94.56 93 LEU A N 1
ATOM 678 C CA . LEU A 1 93 ? -8.241 6.042 -0.716 1.00 94.56 93 LEU A CA 1
ATOM 679 C C . LEU A 1 93 ? -9.085 7.311 -0.543 1.00 94.56 93 LEU A C 1
ATOM 681 O O . LEU A 1 93 ? -10.196 7.232 -0.023 1.00 94.56 93 LEU A O 1
ATOM 685 N N . GLY A 1 94 ? -8.590 8.460 -1.016 1.00 91.19 94 GLY A N 1
ATOM 686 C CA . GLY A 1 94 ? -9.324 9.728 -0.953 1.00 91.19 94 GLY A CA 1
ATOM 687 C C . GLY A 1 94 ? -10.490 9.829 -1.945 1.00 91.19 94 GLY A C 1
ATOM 688 O O . GLY A 1 94 ? -11.426 10.597 -1.727 1.00 91.19 94 GLY A O 1
ATOM 689 N N . ALA A 1 95 ? -10.458 9.060 -3.036 1.00 88.44 95 ALA A N 1
ATOM 690 C CA . ALA A 1 95 ? -11.527 9.029 -4.033 1.00 88.44 95 ALA A CA 1
ATOM 691 C C . ALA A 1 95 ? -12.691 8.092 -3.661 1.00 88.44 95 ALA A C 1
ATOM 693 O O . ALA A 1 95 ? -13.776 8.213 -4.243 1.00 88.44 95 ALA A O 1
ATOM 694 N N . ASP A 1 96 ? -12.491 7.155 -2.728 1.00 77.25 96 ASP A N 1
ATOM 695 C CA . ASP A 1 96 ? -13.538 6.221 -2.318 1.00 77.25 96 ASP A CA 1
ATOM 696 C C . ASP A 1 96 ? -14.604 6.925 -1.462 1.00 77.25 96 ASP A C 1
ATOM 698 O O . ASP A 1 96 ? -14.413 7.249 -0.284 1.00 77.25 96 ASP A O 1
ATOM 702 N N . GLN A 1 97 ? -15.774 7.127 -2.072 1.00 63.84 97 GLN A N 1
ATOM 703 C CA . GLN A 1 97 ? -16.922 7.801 -1.464 1.00 63.84 97 GLN A CA 1
ATOM 704 C C . GLN A 1 97 ? -17.472 7.068 -0.228 1.00 63.84 97 GLN A C 1
ATOM 706 O O . GLN A 1 97 ? -18.244 7.658 0.526 1.00 63.84 97 GLN A O 1
ATOM 711 N N . GLY A 1 98 ? -17.101 5.800 -0.012 1.00 68.06 98 GLY A N 1
ATOM 712 C CA . GLY A 1 98 ? -17.562 4.996 1.118 1.00 68.06 98 GLY A CA 1
ATOM 713 C C . GLY A 1 98 ? -16.775 5.180 2.418 1.00 68.06 98 GLY A C 1
ATOM 714 O O . GLY A 1 98 ? -17.310 4.858 3.476 1.00 68.06 98 GLY A O 1
ATOM 715 N N . MET A 1 99 ? -15.536 5.687 2.367 1.00 71.19 99 MET A N 1
ATOM 716 C CA . MET A 1 99 ? -14.642 5.700 3.536 1.00 71.19 99 MET A CA 1
ATOM 717 C C . MET A 1 99 ? -14.335 7.100 4.084 1.00 71.19 99 MET A C 1
ATOM 719 O O . MET A 1 99 ? -14.018 7.218 5.264 1.00 71.19 99 MET A O 1
ATOM 723 N N . SER A 1 100 ? -14.454 8.157 3.265 1.00 74.62 100 SER A N 1
ATOM 724 C CA . SER A 1 100 ? -14.112 9.546 3.646 1.00 74.62 100 SER A CA 1
ATOM 725 C C . SER A 1 100 ? -12.759 9.650 4.368 1.00 74.62 100 SER A C 1
ATOM 727 O O . SER A 1 100 ? -12.649 10.283 5.418 1.00 74.62 100 SER A O 1
ATOM 729 N N . LEU A 1 101 ? -11.744 8.979 3.822 1.00 88.88 101 LEU A N 1
ATOM 730 C CA . LEU A 1 101 ? -10.389 9.001 4.359 1.00 88.88 101 LEU A CA 1
ATOM 731 C C . LEU A 1 101 ? -9.631 10.185 3.781 1.00 88.88 101 LEU A C 1
ATOM 733 O O . LEU A 1 101 ? -9.657 10.436 2.577 1.00 88.88 101 LEU A O 1
ATOM 737 N N . GLU A 1 102 ? -8.899 10.872 4.640 1.00 93.88 102 GLU A N 1
ATOM 738 C CA . GLU A 1 102 ? -7.824 11.749 4.216 1.00 93.88 102 GLU A CA 1
ATOM 739 C C . GLU A 1 102 ? -6.547 10.909 4.169 1.00 93.88 102 GLU A C 1
ATOM 741 O O . GLU A 1 102 ? -6.211 10.218 5.126 1.00 93.88 102 GLU A O 1
ATOM 746 N N . ALA A 1 103 ? -5.853 10.919 3.035 1.00 96.06 103 ALA A N 1
ATOM 747 C CA . ALA A 1 103 ? -4.617 10.168 2.859 1.00 96.06 103 ALA A CA 1
ATOM 748 C C . ALA A 1 103 ? -3.540 11.072 2.263 1.00 96.06 103 ALA A C 1
ATOM 750 O O . ALA A 1 103 ? -3.821 11.876 1.367 1.00 96.06 103 ALA A O 1
ATOM 751 N N . ARG A 1 104 ? -2.306 10.937 2.753 1.00 97.44 104 ARG A N 1
ATOM 752 C CA . ARG A 1 104 ? -1.135 11.634 2.211 1.00 97.44 104 ARG A CA 1
ATOM 753 C C . ARG A 1 104 ? 0.102 10.750 2.233 1.00 97.44 104 ARG A C 1
ATOM 755 O O . ARG A 1 104 ? 0.259 9.907 3.111 1.00 97.44 104 ARG A O 1
ATOM 762 N N . VAL A 1 105 ? 1.010 10.992 1.294 1.00 98.19 105 VAL A N 1
ATOM 763 C CA . VAL A 1 105 ? 2.296 10.292 1.228 1.00 98.19 105 VAL A CA 1
ATOM 764 C C . VAL A 1 105 ? 3.348 11.039 2.045 1.00 98.19 105 VAL A C 1
ATOM 766 O O . VAL A 1 105 ? 3.503 12.254 1.919 1.00 98.19 105 VAL A O 1
ATOM 769 N N . LEU A 1 106 ? 4.084 10.296 2.865 1.00 97.38 106 LEU A N 1
ATOM 770 C CA . LEU A 1 106 ? 5.261 10.741 3.601 1.00 97.38 106 LEU A CA 1
ATOM 771 C C . LEU A 1 106 ? 6.485 9.969 3.107 1.00 97.38 106 LEU A C 1
ATOM 773 O O . LEU A 1 106 ? 6.400 8.767 2.871 1.00 97.38 106 LEU A O 1
ATOM 777 N N . TYR A 1 10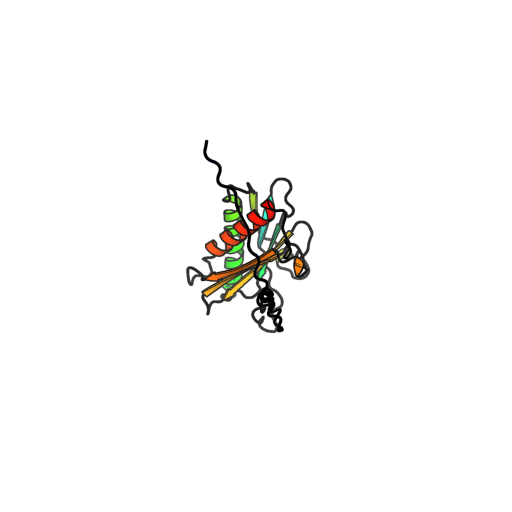7 ? 7.626 10.646 3.007 1.00 96.50 107 TYR A N 1
ATOM 778 C CA . TYR A 1 107 ? 8.921 10.000 2.803 1.00 96.50 107 TYR A CA 1
ATOM 779 C C . TYR A 1 107 ? 9.625 9.824 4.154 1.00 96.50 107 TYR A C 1
ATOM 781 O O . TYR A 1 107 ? 9.715 10.771 4.938 1.00 96.50 107 TYR A O 1
ATOM 789 N N . SER A 1 108 ? 10.117 8.619 4.434 1.00 93.25 108 SER A N 1
ATOM 790 C CA . SER A 1 108 ? 10.808 8.259 5.670 1.00 93.25 108 SER A CA 1
ATOM 791 C C . SER A 1 108 ? 11.856 7.181 5.398 1.00 93.25 108 SER A C 1
ATOM 793 O O . SER A 1 108 ? 11.520 6.043 5.084 1.00 93.25 108 SER A O 1
ATOM 795 N N . GLU A 1 109 ? 13.134 7.520 5.575 1.00 91.31 109 GLU A N 1
ATOM 796 C CA . GLU A 1 109 ? 14.233 6.548 5.453 1.00 91.31 109 GLU A CA 1
ATOM 797 C C . GLU A 1 109 ? 14.107 5.417 6.486 1.00 91.31 109 GLU A C 1
ATOM 799 O O . GLU A 1 109 ? 14.357 4.258 6.163 1.00 91.31 109 GLU A O 1
ATOM 804 N N . ASP A 1 110 ? 13.607 5.726 7.688 1.00 89.31 110 ASP A N 1
ATOM 805 C CA . ASP A 1 110 ? 13.328 4.734 8.735 1.00 89.31 110 ASP A CA 1
ATOM 806 C C . ASP A 1 110 ? 12.322 3.664 8.277 1.00 89.31 110 ASP A C 1
ATOM 808 O O . ASP A 1 110 ? 12.390 2.518 8.715 1.00 89.31 110 ASP A O 1
ATOM 812 N N . ALA A 1 111 ? 11.379 4.010 7.390 1.00 87.94 111 ALA A N 1
ATOM 813 C CA . ALA A 1 111 ? 10.424 3.042 6.850 1.00 87.94 111 ALA A CA 1
ATOM 814 C C . ALA A 1 111 ? 11.087 2.034 5.895 1.00 87.94 111 ALA A C 1
ATOM 816 O O . ALA A 1 111 ? 10.613 0.897 5.781 1.00 87.94 111 ALA A O 1
ATOM 817 N N . ALA A 1 112 ? 12.184 2.445 5.252 1.00 89.81 112 ALA A N 1
ATOM 818 C CA . ALA A 1 112 ? 12.982 1.633 4.341 1.00 89.81 112 ALA A CA 1
ATOM 819 C C . ALA A 1 112 ? 14.009 0.748 5.079 1.00 89.81 112 ALA A C 1
ATOM 821 O O . ALA A 1 112 ? 14.474 -0.250 4.527 1.00 89.81 112 ALA A O 1
ATOM 822 N N . ASP A 1 113 ? 14.369 1.099 6.317 1.00 86.25 113 ASP A N 1
ATOM 823 C CA . ASP A 1 113 ? 15.342 0.365 7.125 1.00 86.25 113 ASP A CA 1
ATOM 824 C C . ASP A 1 113 ? 14.722 -0.914 7.719 1.00 86.25 113 ASP A C 1
ATOM 826 O O . ASP A 1 113 ? 13.821 -0.824 8.553 1.00 86.25 113 ASP A O 1
ATOM 830 N N . PRO A 1 114 ? 15.222 -2.122 7.391 1.00 83.12 114 PRO A N 1
ATOM 831 C CA . PRO A 1 114 ? 14.747 -3.369 7.989 1.00 83.12 114 PRO A CA 1
ATOM 832 C C . PRO A 1 114 ? 14.772 -3.403 9.525 1.00 83.12 114 PRO A C 1
ATOM 834 O O . PRO A 1 114 ? 13.978 -4.129 10.120 1.00 83.12 114 PRO A O 1
ATOM 837 N N . ALA A 1 115 ? 15.672 -2.653 10.172 1.00 79.94 115 ALA A N 1
ATOM 838 C CA . ALA A 1 115 ? 15.767 -2.574 11.630 1.00 79.94 115 ALA A CA 1
ATOM 839 C C . ALA A 1 115 ? 14.671 -1.699 12.262 1.00 79.94 115 ALA A C 1
ATOM 841 O O . ALA A 1 115 ? 14.341 -1.882 13.435 1.00 79.94 115 ALA A O 1
ATOM 842 N N . HIS A 1 116 ? 14.104 -0.771 11.490 1.00 73.19 116 HIS A N 1
ATOM 843 C CA . HIS A 1 116 ? 13.073 0.177 11.926 1.00 73.19 116 HIS A CA 1
ATOM 844 C C . HIS A 1 116 ? 11.744 -0.009 11.186 1.00 73.19 116 HIS A C 1
ATOM 846 O O . HIS A 1 116 ? 10.768 0.701 11.450 1.00 73.19 116 HIS A O 1
ATOM 852 N N . HIS A 1 117 ? 11.687 -0.994 10.289 1.00 68.19 117 HIS A N 1
ATOM 853 C CA . HIS A 1 117 ? 10.520 -1.270 9.489 1.00 68.19 117 HIS A CA 1
ATOM 854 C C . HIS A 1 117 ? 9.340 -1.619 10.398 1.00 68.19 117 HIS A C 1
ATOM 856 O O . HIS A 1 117 ? 9.382 -2.558 11.193 1.00 68.19 117 HIS A O 1
ATOM 862 N N . ARG A 1 118 ? 8.257 -0.852 10.267 1.00 67.88 118 ARG A N 1
ATOM 863 C CA . ARG A 1 118 ? 7.085 -0.908 11.154 1.00 67.88 118 ARG A CA 1
ATOM 864 C C . ARG A 1 118 ? 6.193 -2.131 10.927 1.00 67.88 118 ARG A C 1
ATOM 866 O O . ARG A 1 118 ? 5.021 -2.099 11.306 1.00 67.88 118 ARG A O 1
ATOM 873 N N . ALA A 1 119 ? 6.693 -3.194 10.296 1.00 64.94 119 ALA A N 1
ATOM 874 C CA . ALA A 1 119 ? 5.934 -4.432 10.177 1.00 64.94 119 ALA A CA 1
ATOM 875 C C . ALA A 1 119 ? 5.441 -4.839 11.570 1.00 64.94 119 ALA A C 1
ATOM 877 O O . ALA A 1 119 ? 6.207 -4.869 12.534 1.00 64.94 119 ALA A O 1
ATOM 878 N N . CYS A 1 120 ? 4.137 -5.105 11.669 1.00 72.00 120 CYS A N 1
ATOM 879 C CA . CYS A 1 120 ? 3.506 -5.603 12.893 1.00 72.00 120 CYS A CA 1
ATOM 880 C C . CYS A 1 120 ? 3.472 -4.598 14.054 1.00 72.00 120 CYS A C 1
ATOM 882 O O . CYS A 1 120 ? 3.182 -4.964 15.195 1.00 72.00 120 CYS A O 1
ATOM 884 N N . ALA A 1 121 ? 3.732 -3.319 13.768 1.00 79.81 121 ALA A N 1
ATOM 885 C CA . ALA A 1 121 ? 3.420 -2.235 14.680 1.00 79.81 121 ALA A CA 1
ATOM 886 C C . ALA A 1 121 ? 1.900 -2.100 14.861 1.00 79.81 121 ALA A C 1
ATOM 888 O O . ALA A 1 121 ? 1.112 -2.399 13.963 1.00 79.81 121 ALA A O 1
ATOM 889 N N . ALA A 1 122 ? 1.484 -1.605 16.025 1.00 81.81 122 ALA A N 1
ATOM 890 C CA . ALA A 1 122 ? 0.087 -1.260 16.249 1.00 81.81 122 ALA A CA 1
ATOM 891 C C . ALA A 1 122 ? -0.367 -0.163 15.271 1.00 81.81 122 ALA A C 1
ATOM 893 O O . ALA A 1 122 ? 0.416 0.709 14.894 1.00 81.81 122 ALA A O 1
ATOM 894 N N . ARG A 1 123 ? -1.659 -0.176 14.925 1.00 90.38 123 ARG A N 1
ATOM 895 C CA . ARG A 1 123 ? -2.302 0.829 14.062 1.00 90.38 123 ARG A CA 1
ATOM 896 C C . ARG A 1 123 ? -1.644 0.957 12.685 1.00 90.38 123 ARG A C 1
ATOM 898 O O . ARG A 1 123 ? -1.445 2.063 12.177 1.00 90.38 123 ARG A O 1
ATOM 905 N N . HIS A 1 124 ? -1.344 -0.179 12.068 1.00 92.75 124 HIS A N 1
ATOM 906 C CA . HIS A 1 124 ? -0.616 -0.237 10.811 1.00 92.75 124 HIS A CA 1
ATOM 907 C C . HIS A 1 124 ? -1.202 -1.293 9.869 1.00 92.75 124 HIS A C 1
ATOM 909 O O . HIS A 1 124 ? -1.561 -2.382 10.310 1.00 92.75 124 HIS A O 1
ATOM 915 N N . VAL A 1 125 ? -1.273 -0.969 8.578 1.00 95.50 125 VAL A N 1
ATOM 916 C CA . VAL A 1 125 ? -1.462 -1.954 7.510 1.00 95.50 125 VAL A CA 1
ATOM 917 C C . VAL A 1 125 ? -0.157 -2.102 6.752 1.00 95.50 125 VAL A C 1
ATOM 919 O O . VAL A 1 125 ? 0.536 -1.130 6.467 1.00 95.50 125 VAL A O 1
ATOM 922 N N . TYR A 1 126 ? 0.149 -3.330 6.380 1.00 93.06 126 TYR A N 1
ATOM 923 C CA . TYR A 1 126 ? 1.332 -3.662 5.625 1.00 93.06 126 TYR A CA 1
ATOM 924 C C . TYR A 1 126 ? 0.979 -4.266 4.270 1.00 93.06 126 TYR A C 1
ATOM 926 O O . TYR A 1 126 ? 0.083 -5.107 4.174 1.00 93.06 126 TYR A O 1
ATOM 934 N N . VAL A 1 127 ? 1.683 -3.823 3.230 1.00 96.38 127 VAL A N 1
ATOM 935 C CA . VAL A 1 127 ? 1.469 -4.258 1.851 1.00 96.38 127 VAL A CA 1
ATOM 936 C C . VAL A 1 127 ? 2.733 -4.925 1.322 1.00 96.38 127 VAL A C 1
ATOM 938 O O . VAL A 1 127 ? 3.733 -4.256 1.062 1.00 96.38 127 VAL A O 1
ATOM 941 N N . ASP A 1 128 ? 2.681 -6.233 1.098 1.00 95.88 128 ASP A N 1
ATOM 942 C CA . ASP A 1 128 ? 3.666 -6.882 0.231 1.00 95.88 128 ASP A CA 1
ATOM 943 C C . ASP A 1 128 ? 3.267 -6.611 -1.220 1.00 95.88 128 ASP A C 1
ATOM 945 O O . ASP A 1 128 ? 2.111 -6.838 -1.577 1.00 95.88 128 ASP A O 1
ATOM 949 N N . VAL A 1 129 ? 4.201 -6.155 -2.056 1.00 95.94 129 VAL A N 1
ATOM 950 C CA . VAL A 1 129 ? 3.980 -5.864 -3.481 1.00 95.94 129 VAL A CA 1
ATOM 951 C C . VAL A 1 129 ? 4.976 -6.610 -4.364 1.00 95.94 129 VAL A C 1
ATOM 953 O O . VAL A 1 129 ? 6.158 -6.725 -4.036 1.00 95.94 129 VAL A O 1
ATOM 956 N N . TRP A 1 130 ? 4.505 -7.107 -5.507 1.00 95.00 130 TRP A N 1
ATOM 957 C CA . TRP A 1 130 ? 5.351 -7.737 -6.522 1.00 95.00 130 TRP A CA 1
ATOM 958 C C . TRP A 1 130 ? 4.881 -7.424 -7.938 1.00 95.00 130 TRP A C 1
ATOM 960 O O . TRP A 1 130 ? 3.706 -7.146 -8.190 1.00 95.00 130 TRP A O 1
ATOM 970 N N . HIS A 1 131 ? 5.826 -7.516 -8.874 1.00 92.69 131 HIS A N 1
ATOM 971 C CA . HIS A 1 131 ? 5.584 -7.361 -10.301 1.00 92.69 131 HIS A CA 1
ATOM 972 C C . HIS A 1 131 ? 6.444 -8.340 -11.093 1.00 92.69 131 HIS A C 1
ATOM 974 O O . HIS A 1 131 ? 7.670 -8.329 -10.983 1.00 92.69 131 HIS A O 1
ATOM 980 N N . SER A 1 132 ? 5.817 -9.147 -11.942 1.00 89.12 132 SER A N 1
ATOM 981 C CA . SER A 1 132 ? 6.514 -10.053 -12.854 1.00 89.12 132 SER A CA 1
ATOM 982 C C . SER A 1 132 ? 6.539 -9.455 -14.256 1.00 89.12 132 SER A C 1
ATOM 984 O O . SER A 1 132 ? 5.502 -9.373 -14.912 1.00 89.12 132 SER A O 1
ATOM 986 N N . ALA A 1 133 ? 7.730 -9.089 -14.737 1.00 83.50 133 ALA A N 1
ATOM 987 C CA . ALA A 1 133 ? 7.917 -8.590 -16.101 1.00 83.50 133 ALA A CA 1
ATOM 988 C C . ALA A 1 133 ? 7.653 -9.673 -17.165 1.00 83.50 133 ALA A C 1
ATOM 990 O O . ALA A 1 133 ? 7.217 -9.363 -18.269 1.00 83.50 133 ALA A O 1
ATOM 991 N N . GLU A 1 134 ? 7.881 -10.946 -16.830 1.00 86.25 134 GLU A N 1
ATOM 992 C CA . GLU A 1 134 ? 7.661 -12.074 -17.744 1.00 86.25 134 GLU A CA 1
ATOM 993 C C . GLU A 1 134 ? 6.176 -12.378 -17.943 1.00 86.25 134 GLU A C 1
ATOM 995 O O . GLU A 1 134 ? 5.720 -12.582 -19.066 1.00 86.25 134 GLU A O 1
ATOM 1000 N N . SER A 1 135 ? 5.413 -12.407 -16.846 1.00 87.81 135 SER A N 1
ATOM 1001 C CA . SER A 1 135 ? 3.978 -12.705 -16.890 1.00 87.81 135 SER A CA 1
ATOM 1002 C C . SER A 1 135 ? 3.098 -11.459 -16.999 1.00 87.81 135 SER A C 1
ATOM 1004 O O . SER A 1 135 ? 1.884 -11.598 -17.144 1.00 87.81 135 SER A O 1
ATOM 1006 N N . LEU A 1 136 ? 3.702 -10.262 -16.957 1.00 89.50 136 LEU A N 1
ATOM 1007 C CA . LEU A 1 136 ? 3.030 -8.961 -16.914 1.00 89.50 136 LEU A CA 1
ATOM 1008 C C . LEU A 1 136 ? 1.919 -8.952 -15.867 1.00 89.50 136 LEU A C 1
ATOM 1010 O O . LEU A 1 136 ? 0.752 -8.702 -16.165 1.00 89.50 136 LEU A O 1
ATOM 1014 N N . LYS A 1 137 ? 2.280 -9.285 -14.630 1.00 91.81 137 LYS A N 1
ATOM 1015 C CA . LYS A 1 137 ? 1.349 -9.335 -13.504 1.00 91.81 137 LYS A CA 1
ATOM 1016 C C . LYS A 1 137 ? 1.811 -8.435 -12.386 1.00 91.81 137 LYS A C 1
ATOM 1018 O O . LYS A 1 137 ? 2.987 -8.443 -12.027 1.00 91.81 137 LYS A O 1
ATOM 1023 N N . TRP A 1 138 ? 0.843 -7.753 -11.798 1.00 94.31 138 TRP A N 1
ATOM 1024 C CA . TRP A 1 138 ? 0.971 -7.136 -10.492 1.00 94.31 138 TRP A CA 1
ATOM 1025 C C . TRP A 1 138 ? 0.286 -8.010 -9.455 1.00 94.31 138 TRP A C 1
ATOM 1027 O O . TRP A 1 138 ? -0.734 -8.649 -9.736 1.00 94.31 138 TRP A O 1
ATOM 1037 N N . GLY A 1 139 ? 0.817 -7.990 -8.243 1.00 95.75 139 GLY A N 1
ATOM 1038 C CA . GLY A 1 139 ? 0.129 -8.566 -7.109 1.00 95.75 139 GLY A CA 1
ATOM 1039 C C . GLY A 1 139 ? 0.490 -7.895 -5.800 1.00 95.75 139 GLY A C 1
ATOM 1040 O O . GLY A 1 139 ? 1.458 -7.135 -5.701 1.00 95.75 139 GLY A O 1
ATOM 1041 N N . TYR A 1 140 ? -0.362 -8.150 -4.816 1.00 97.81 140 TYR A N 1
ATOM 1042 C CA . TYR A 1 140 ? -0.163 -7.693 -3.456 1.00 97.81 140 TYR A CA 1
ATOM 1043 C C . TYR A 1 140 ? -0.781 -8.638 -2.435 1.00 97.81 140 TYR A C 1
ATOM 1045 O O . TYR A 1 140 ? -1.690 -9.420 -2.734 1.00 97.81 140 TYR A O 1
ATOM 1053 N N . SER A 1 141 ? -0.336 -8.489 -1.193 1.00 97.44 141 SER A N 1
ATOM 1054 C CA . SER A 1 141 ? -1.089 -8.954 -0.035 1.00 97.44 141 SER A CA 1
ATOM 1055 C C . SER A 1 141 ? -1.147 -7.895 1.052 1.00 97.44 141 SER A C 1
ATOM 1057 O O . SER A 1 141 ? -0.220 -7.102 1.193 1.00 97.44 141 SER A O 1
ATOM 1059 N N . LEU A 1 142 ? -2.268 -7.859 1.773 1.00 97.31 142 LEU A N 1
ATOM 1060 C CA . LEU A 1 142 ? -2.517 -6.923 2.864 1.00 97.31 142 LEU A CA 1
ATOM 1061 C C . LEU A 1 142 ? -2.490 -7.651 4.195 1.00 97.31 142 LEU A C 1
ATOM 1063 O O . LEU A 1 142 ? -3.108 -8.709 4.340 1.00 97.31 142 LEU A O 1
ATOM 1067 N N . TRP A 1 143 ? -1.811 -7.036 5.155 1.00 95.88 143 TRP A N 1
ATOM 1068 C CA . TRP A 1 143 ? -1.568 -7.602 6.469 1.00 95.88 143 TRP A CA 1
ATOM 1069 C C . TRP A 1 143 ? -1.841 -6.574 7.561 1.00 95.88 143 TRP A C 1
ATOM 1071 O O . TRP A 1 143 ? -1.478 -5.406 7.422 1.00 95.88 143 TRP A O 1
ATOM 1081 N N . SER A 1 144 ? -2.455 -7.000 8.662 1.00 94.00 144 SER A N 1
ATOM 1082 C CA . SER A 1 144 ? -2.616 -6.179 9.874 1.00 94.00 144 SER A CA 1
ATOM 1083 C C . SER A 1 144 ? -1.575 -6.477 10.957 1.00 94.00 144 SER A C 1
ATOM 1085 O O . SER A 1 144 ? -1.600 -5.873 12.027 1.00 94.00 144 SER A O 1
ATOM 1087 N N . GLY A 1 145 ? -0.690 -7.444 10.708 1.00 90.56 145 GLY A N 1
ATOM 1088 C CA . GLY A 1 145 ? 0.221 -8.019 11.690 1.00 90.56 145 GLY A CA 1
ATOM 1089 C C . GLY A 1 145 ? 1.222 -8.993 11.061 1.00 90.56 145 GLY A C 1
ATOM 1090 O O . GLY A 1 145 ? 1.459 -8.956 9.856 1.00 90.56 145 GLY A O 1
ATOM 1091 N N . CYS A 1 146 ? 1.842 -9.823 11.901 1.00 85.44 146 CYS A N 1
ATOM 1092 C CA . CYS A 1 146 ? 2.948 -10.730 11.545 1.00 85.44 146 CYS A CA 1
ATOM 1093 C C . CYS A 1 146 ? 2.522 -12.195 11.429 1.00 85.44 146 CYS A C 1
ATOM 1095 O O . CYS A 1 146 ? 3.282 -13.018 10.919 1.00 85.44 146 CYS A O 1
ATOM 1097 N N . GLY A 1 147 ? 1.377 -12.552 12.005 1.00 87.31 147 GLY A N 1
ATOM 1098 C CA . GLY A 1 147 ? 0.862 -13.907 11.967 1.00 87.31 147 GLY A CA 1
ATOM 1099 C C . GLY A 1 147 ? 0.332 -14.238 10.581 1.00 87.31 147 GLY A C 1
ATOM 1100 O O . GLY A 1 147 ? -0.145 -13.370 9.856 1.00 87.31 147 GLY A O 1
ATOM 1101 N N . GLU A 1 148 ? 0.357 -15.517 10.218 1.00 88.00 148 GLU A N 1
ATOM 1102 C CA . GLU A 1 148 ? -0.247 -15.979 8.962 1.00 88.00 148 GLU A CA 1
ATOM 1103 C C . GLU A 1 148 ? -1.742 -15.635 8.875 1.00 88.00 148 GLU A C 1
ATOM 1105 O O . GLU A 1 148 ? -2.262 -15.382 7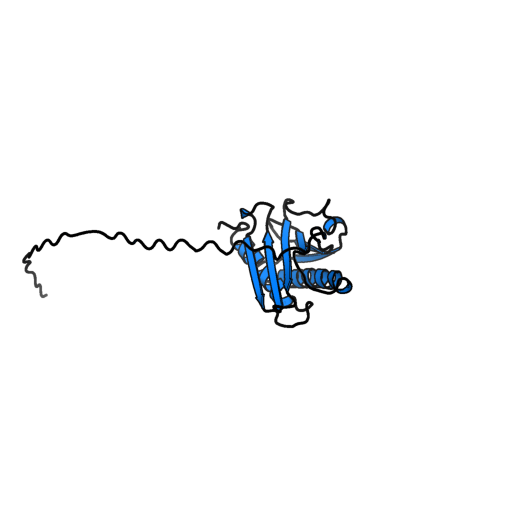.789 1.00 88.00 148 GLU A O 1
ATOM 1110 N N . ASP A 1 149 ? -2.417 -15.592 10.027 1.00 92.62 149 ASP A N 1
ATOM 1111 C CA . ASP A 1 149 ? -3.817 -15.193 10.147 1.00 92.62 149 ASP A CA 1
ATOM 1112 C C . ASP A 1 149 ? -4.036 -13.685 9.959 1.00 92.62 149 ASP A C 1
ATOM 1114 O O . ASP A 1 149 ? -5.168 -13.273 9.725 1.00 92.62 149 ASP A O 1
ATOM 1118 N N . ASP A 1 150 ? -2.990 -12.858 10.018 1.00 93.56 150 ASP A N 1
ATOM 1119 C CA . ASP A 1 150 ? -3.103 -11.405 9.849 1.00 93.56 150 ASP A CA 1
ATOM 1120 C C . ASP A 1 150 ? -3.152 -10.986 8.369 1.00 93.56 150 ASP A C 1
ATOM 1122 O O . ASP A 1 150 ? -3.388 -9.815 8.071 1.00 93.56 150 ASP A O 1
ATOM 1126 N N . GLN A 1 151 ? -2.942 -11.916 7.427 1.00 95.38 151 GLN A N 1
ATOM 1127 C CA . GLN A 1 151 ? -3.142 -11.656 6.002 1.00 95.38 151 GLN A CA 1
ATOM 1128 C C . GLN A 1 151 ? -4.635 -11.653 5.670 1.00 95.38 151 GLN A C 1
ATOM 1130 O O . GLN A 1 151 ? -5.269 -12.706 5.643 1.00 95.38 151 GLN A O 1
ATOM 1135 N N . PHE A 1 152 ? -5.185 -10.494 5.327 1.00 96.00 152 PHE A N 1
ATOM 1136 C CA . PHE A 1 152 ? -6.621 -10.339 5.065 1.00 96.00 152 PHE A CA 1
ATOM 1137 C C . PHE A 1 152 ? -6.971 -10.090 3.597 1.00 96.00 152 PHE A C 1
ATOM 1139 O O . PHE A 1 152 ? -8.143 -10.090 3.223 1.00 96.00 152 PHE A O 1
ATOM 1146 N N . ALA A 1 153 ? -5.970 -9.901 2.740 1.00 97.06 153 ALA A N 1
ATOM 1147 C CA . ALA A 1 153 ? -6.160 -9.914 1.298 1.00 97.06 153 ALA A CA 1
ATOM 1148 C C . ALA A 1 153 ? -4.909 -10.436 0.593 1.00 97.06 153 ALA A C 1
ATOM 1150 O O . ALA A 1 153 ? -3.787 -10.170 1.017 1.00 97.06 153 ALA A O 1
ATOM 1151 N N . TRP A 1 154 ? -5.114 -11.137 -0.517 1.00 96.69 154 TRP A N 1
ATOM 1152 C CA . TRP A 1 154 ? -4.073 -11.502 -1.471 1.00 96.69 154 TRP A CA 1
ATOM 1153 C C . TRP A 1 154 ? -4.689 -11.476 -2.862 1.00 96.69 154 TRP A C 1
ATOM 1155 O O . TRP A 1 154 ? -5.785 -12.011 -3.066 1.00 96.69 154 TRP A O 1
ATOM 1165 N N . ARG A 1 155 ? -4.012 -10.853 -3.825 1.00 97.12 155 ARG A N 1
ATOM 1166 C CA . ARG A 1 155 ? -4.489 -10.849 -5.203 1.00 97.12 155 ARG A CA 1
ATOM 1167 C C . ARG A 1 155 ? -3.364 -10.677 -6.204 1.00 97.12 155 ARG A C 1
ATOM 1169 O O . ARG A 1 155 ? -2.445 -9.895 -5.993 1.00 97.12 155 ARG A O 1
ATOM 1176 N N . GLU A 1 156 ? -3.545 -11.321 -7.349 1.00 95.25 156 GLU A N 1
ATOM 1177 C CA . GLU A 1 156 ? -2.849 -11.009 -8.592 1.00 95.25 156 GLU A CA 1
ATOM 1178 C C . GLU A 1 156 ? -3.834 -10.575 -9.671 1.00 95.25 156 GLU A C 1
ATOM 1180 O O . GLU A 1 156 ? -4.974 -11.049 -9.739 1.00 95.25 156 GLU A O 1
ATOM 1185 N N . PHE A 1 157 ? -3.375 -9.715 -10.568 1.00 90.44 157 PHE A N 1
ATOM 1186 C CA . PHE A 1 157 ? -4.094 -9.383 -11.789 1.00 90.44 157 PHE A CA 1
ATOM 1187 C C . PHE A 1 157 ? -3.105 -9.070 -12.911 1.00 90.44 157 PHE A C 1
ATOM 1189 O O . PHE A 1 157 ? -1.955 -8.684 -12.690 1.00 90.44 157 PHE A O 1
ATOM 1196 N N . ALA A 1 158 ? -3.567 -9.276 -14.142 1.00 89.00 158 ALA A N 1
ATOM 1197 C CA . ALA A 1 158 ? -2.798 -8.924 -15.323 1.00 89.00 158 ALA A CA 1
ATOM 1198 C C . ALA A 1 158 ? -2.585 -7.406 -15.368 1.00 89.00 158 ALA A C 1
ATOM 1200 O O . ALA A 1 158 ? -3.530 -6.632 -15.191 1.00 89.00 158 ALA A O 1
ATOM 1201 N N . ALA A 1 159 ? -1.349 -6.990 -15.622 1.00 81.44 159 ALA A N 1
ATOM 1202 C CA . ALA A 1 159 ? -1.022 -5.606 -15.889 1.00 81.44 159 ALA A CA 1
ATOM 1203 C C . ALA A 1 159 ? -1.716 -5.171 -17.186 1.00 81.44 159 ALA A C 1
ATOM 1205 O O . ALA A 1 159 ? -1.725 -5.882 -18.193 1.00 81.44 159 ALA A O 1
ATOM 1206 N N . THR A 1 160 ? -2.315 -3.984 -17.168 1.00 75.50 160 THR A N 1
ATOM 1207 C CA . THR A 1 160 ? -2.981 -3.406 -18.345 1.00 75.50 160 THR A CA 1
ATOM 1208 C C . THR A 1 160 ? -1.996 -2.759 -19.319 1.00 75.50 160 THR A C 1
ATOM 1210 O O . THR A 1 160 ? -2.392 -2.323 -20.397 1.00 75.50 160 THR A O 1
ATOM 1213 N N . SER A 1 161 ? -0.726 -2.670 -18.928 1.00 76.88 161 SER A N 1
ATOM 1214 C CA . SER A 1 161 ? 0.371 -2.050 -19.660 1.00 76.88 161 SER A CA 1
ATOM 1215 C C . SER A 1 161 ? 1.677 -2.770 -19.307 1.00 76.88 161 SER A C 1
ATOM 1217 O O . SER A 1 161 ? 1.817 -3.206 -18.163 1.00 76.88 161 SER A O 1
ATOM 1219 N N . PRO A 1 162 ? 2.639 -2.882 -20.240 1.00 73.88 162 PRO A N 1
ATOM 1220 C CA . PRO A 1 162 ? 3.996 -3.314 -19.911 1.00 73.88 162 PRO A CA 1
ATOM 1221 C C . PRO A 1 162 ? 4.773 -2.261 -19.108 1.00 73.88 162 PRO A C 1
ATOM 1223 O O . PRO A 1 162 ? 5.840 -2.570 -18.588 1.00 73.88 162 PRO A O 1
ATOM 1226 N N . ASP A 1 163 ? 4.268 -1.027 -19.033 1.00 82.31 163 ASP A N 1
ATOM 1227 C CA . ASP A 1 163 ? 4.835 0.017 -18.186 1.00 82.31 163 ASP A CA 1
ATOM 1228 C C . ASP A 1 163 ? 4.590 -0.318 -16.702 1.00 82.31 163 ASP A C 1
ATOM 1230 O O . ASP A 1 163 ? 3.430 -0.318 -16.268 1.00 82.31 163 ASP A O 1
ATOM 1234 N N . PRO A 1 164 ? 5.644 -0.572 -15.904 1.00 73.88 164 PRO A N 1
ATOM 1235 C CA . PRO A 1 164 ? 5.491 -0.858 -14.484 1.00 73.88 164 PRO A CA 1
ATOM 1236 C C . PRO A 1 164 ? 4.904 0.325 -13.700 1.00 73.88 164 PRO A C 1
ATOM 1238 O O . PRO A 1 164 ? 4.341 0.114 -12.633 1.00 73.88 164 PRO A O 1
ATOM 1241 N N . ALA A 1 165 ? 4.939 1.556 -14.219 1.00 81.69 165 ALA A N 1
ATOM 1242 C CA . ALA A 1 165 ? 4.285 2.695 -13.575 1.00 81.69 165 ALA A CA 1
ATOM 1243 C C . ALA A 1 165 ? 2.746 2.648 -13.672 1.00 81.69 165 ALA A C 1
ATOM 1245 O O . ALA A 1 165 ? 2.051 3.414 -13.004 1.00 81.69 165 ALA A O 1
ATOM 1246 N N . SER A 1 166 ? 2.180 1.728 -14.462 1.00 87.88 166 SER A N 1
ATOM 1247 C CA . SER A 1 166 ? 0.731 1.521 -14.589 1.00 87.88 166 SER A CA 1
ATOM 1248 C C . SER A 1 166 ? 0.143 0.750 -13.397 1.00 87.88 166 SER A C 1
ATOM 1250 O O . SER A 1 166 ? -0.421 -0.336 -13.546 1.00 87.88 166 SER A O 1
ATOM 1252 N N . VAL A 1 167 ? 0.258 1.333 -12.204 1.00 92.00 167 VAL A N 1
ATOM 1253 C CA . VAL A 1 167 ? -0.144 0.734 -10.918 1.00 92.00 167 VAL A CA 1
ATOM 1254 C C . VAL A 1 167 ? -1.598 1.020 -10.533 1.00 92.00 167 VAL A C 1
ATOM 1256 O O . VAL A 1 167 ? -2.088 0.512 -9.535 1.00 92.00 167 VAL A O 1
ATOM 1259 N N . ASP A 1 168 ? -2.331 1.799 -11.321 1.00 92.38 168 ASP A N 1
ATOM 1260 C CA . ASP A 1 168 ? -3.713 2.188 -11.016 1.00 92.38 168 ASP A CA 1
ATOM 1261 C C . ASP A 1 168 ? -4.668 1.017 -10.703 1.00 92.38 168 ASP A C 1
ATOM 1263 O O . ASP A 1 168 ? -5.443 1.113 -9.747 1.00 92.38 168 ASP A O 1
ATOM 1267 N N . PRO A 1 169 ? -4.663 -0.102 -11.458 1.00 92.88 169 PRO A N 1
ATOM 1268 C CA . PRO A 1 169 ? -5.483 -1.255 -11.099 1.00 92.88 169 PRO A CA 1
ATOM 1269 C C . PRO A 1 169 ? -5.094 -1.865 -9.742 1.00 92.88 169 PRO A C 1
ATOM 1271 O O . PRO A 1 169 ? -5.978 -2.302 -9.007 1.00 92.88 169 PRO A O 1
ATOM 1274 N N . LEU A 1 170 ? -3.799 -1.847 -9.395 1.00 95.19 170 LEU A N 1
ATOM 1275 C CA . LEU A 1 170 ? -3.267 -2.334 -8.117 1.00 95.19 170 LEU A CA 1
ATOM 1276 C C . LEU A 1 170 ? -3.829 -1.537 -6.953 1.00 95.19 170 LEU A C 1
ATOM 1278 O O . LEU A 1 170 ? -4.441 -2.086 -6.039 1.00 95.19 170 LEU A O 1
ATOM 1282 N N . THR A 1 171 ? -3.625 -0.230 -6.999 1.00 96.12 171 THR A N 1
ATOM 1283 C CA . THR A 1 171 ? -3.902 0.670 -5.885 1.00 96.12 171 THR A CA 1
ATOM 1284 C C . THR A 1 171 ? -5.396 0.855 -5.659 1.00 96.12 171 THR A C 1
ATOM 1286 O O . THR A 1 171 ? -5.835 0.892 -4.510 1.00 96.12 171 THR A O 1
ATOM 1289 N N . ARG A 1 172 ? -6.207 0.864 -6.726 1.00 94.81 172 ARG A N 1
ATOM 1290 C CA . ARG A 1 172 ? -7.674 0.849 -6.604 1.00 94.81 172 ARG A CA 1
ATOM 1291 C C . ARG A 1 172 ? -8.185 -0.431 -5.956 1.00 94.81 172 ARG A C 1
ATOM 1293 O O . ARG A 1 172 ? -9.114 -0.370 -5.155 1.00 94.81 172 ARG A O 1
ATOM 1300 N N . ASP A 1 173 ? -7.603 -1.584 -6.286 1.00 95.75 173 ASP A N 1
ATOM 1301 C CA . ASP A 1 173 ? -8.044 -2.848 -5.697 1.00 95.75 173 ASP A CA 1
ATOM 1302 C C . ASP A 1 173 ? -7.619 -2.994 -4.230 1.00 95.75 173 ASP A C 1
ATOM 1304 O O . ASP A 1 173 ? -8.406 -3.485 -3.415 1.00 95.75 173 ASP A O 1
ATOM 1308 N N . ILE A 1 174 ? -6.424 -2.503 -3.879 1.00 97.25 174 ILE A N 1
ATOM 1309 C CA . ILE A 1 174 ? -5.976 -2.368 -2.487 1.00 97.25 174 ILE A CA 1
ATOM 1310 C C . ILE A 1 174 ? -6.950 -1.477 -1.708 1.00 97.25 174 ILE A C 1
ATOM 1312 O O . ILE A 1 174 ? -7.468 -1.901 -0.675 1.00 97.25 174 ILE A O 1
ATOM 1316 N N . ALA A 1 175 ? -7.250 -0.275 -2.215 1.00 96.56 175 ALA A N 1
ATOM 1317 C CA . ALA A 1 175 ? -8.189 0.648 -1.576 1.00 96.56 175 ALA A CA 1
ATOM 1318 C C . ALA A 1 175 ? -9.572 0.003 -1.380 1.00 96.56 175 ALA A C 1
ATOM 1320 O O . ALA A 1 175 ? -10.145 0.086 -0.295 1.00 96.56 175 ALA A O 1
ATOM 1321 N N . ALA A 1 176 ? -10.069 -0.730 -2.380 1.00 95.06 176 ALA A N 1
ATOM 1322 C CA . ALA A 1 176 ? -11.342 -1.435 -2.283 1.00 95.06 176 ALA A CA 1
ATOM 1323 C C . ALA A 1 176 ? -11.333 -2.559 -1.226 1.00 95.06 176 ALA A C 1
ATOM 1325 O O . ALA A 1 176 ? -12.351 -2.779 -0.564 1.00 95.06 176 ALA A O 1
ATOM 1326 N N . HIS A 1 177 ? -10.226 -3.294 -1.056 1.00 95.69 177 HIS A N 1
ATOM 1327 C CA . HIS A 1 177 ? -10.100 -4.278 0.028 1.00 95.69 177 HIS A CA 1
ATOM 1328 C C . HIS A 1 177 ? -10.035 -3.613 1.400 1.00 95.69 177 HIS A C 1
ATOM 1330 O O . HIS A 1 177 ? -10.706 -4.084 2.314 1.00 95.69 177 HIS A O 1
ATOM 1336 N N . LEU A 1 178 ? -9.306 -2.504 1.534 1.00 95.69 178 LEU A N 1
ATOM 1337 C CA . LEU A 1 178 ? -9.269 -1.727 2.774 1.00 95.69 178 LEU A CA 1
ATOM 1338 C C . LEU A 1 178 ? -10.656 -1.199 3.144 1.00 95.69 178 LEU A C 1
ATOM 1340 O O . LEU A 1 178 ? -11.063 -1.326 4.296 1.00 95.69 178 LEU A O 1
ATOM 1344 N N . GLY A 1 179 ? -11.427 -0.710 2.172 1.00 94.44 179 GLY A N 1
ATOM 1345 C CA . GLY A 1 179 ? -12.808 -0.290 2.403 1.00 94.44 179 GLY A CA 1
ATOM 1346 C C . GLY A 1 179 ? -13.721 -1.420 2.851 1.00 94.44 179 GLY A C 1
ATOM 1347 O O . GLY A 1 179 ? -14.505 -1.243 3.783 1.00 94.44 179 GLY A O 1
ATOM 1348 N N . ARG A 1 180 ? -13.584 -2.617 2.269 1.00 93.88 180 ARG A N 1
ATOM 1349 C CA . ARG A 1 180 ? -14.319 -3.801 2.746 1.00 93.88 180 ARG A CA 1
ATOM 1350 C C . ARG A 1 180 ? -13.902 -4.211 4.158 1.00 93.88 180 ARG A C 1
ATOM 1352 O O . ARG A 1 180 ? -14.778 -4.511 4.969 1.00 93.88 180 ARG A O 1
ATOM 1359 N N . ALA A 1 181 ? -12.606 -4.205 4.457 1.00 94.88 181 ALA A N 1
ATOM 1360 C CA . ALA A 1 181 ? -12.075 -4.519 5.781 1.00 94.88 181 ALA A CA 1
ATOM 1361 C C . ALA A 1 181 ? -12.599 -3.536 6.839 1.00 94.88 181 ALA A C 1
ATOM 1363 O O . ALA A 1 181 ? -13.133 -3.957 7.861 1.00 94.88 181 ALA A O 1
ATOM 1364 N N . LEU A 1 182 ? -12.569 -2.231 6.549 1.00 93.88 182 LEU A N 1
ATOM 1365 C CA . LEU A 1 182 ? -13.140 -1.188 7.407 1.00 93.88 182 LEU A CA 1
ATOM 1366 C C . LEU A 1 182 ? -14.648 -1.370 7.615 1.00 93.88 182 LEU A C 1
ATOM 1368 O O . LEU A 1 182 ? -15.120 -1.320 8.747 1.00 93.88 182 LEU A O 1
ATOM 1372 N N . ALA A 1 183 ? -15.403 -1.633 6.545 1.00 92.75 183 ALA A N 1
ATOM 1373 C CA . ALA A 1 183 ? -16.855 -1.799 6.621 1.00 92.75 183 ALA A CA 1
ATOM 1374 C C . ALA A 1 183 ? -17.288 -3.036 7.428 1.00 92.75 183 ALA A C 1
ATOM 1376 O O . ALA A 1 183 ? -18.375 -3.051 8.003 1.00 92.75 183 ALA A O 1
ATOM 1377 N N . THR A 1 184 ? -16.459 -4.079 7.454 1.00 93.69 184 THR A N 1
ATOM 1378 C CA . THR A 1 184 ? -16.756 -5.351 8.133 1.00 93.69 184 THR A CA 1
ATOM 1379 C C . THR A 1 184 ? -16.045 -5.506 9.477 1.00 93.69 184 THR A C 1
ATOM 1381 O O . THR A 1 184 ? -16.405 -6.387 10.253 1.00 93.69 184 THR A O 1
ATOM 1384 N N . GLY A 1 185 ? -15.042 -4.672 9.765 1.00 93.94 185 GLY A N 1
ATOM 1385 C CA . GLY A 1 185 ? -14.124 -4.854 10.891 1.00 93.94 185 GLY A CA 1
ATOM 1386 C C . GLY A 1 185 ? -13.186 -6.058 10.734 1.00 93.94 185 GLY A C 1
ATOM 1387 O O . GLY A 1 185 ? -12.561 -6.469 11.710 1.00 93.94 185 GLY A O 1
ATOM 1388 N N . CYS A 1 186 ? -13.096 -6.640 9.536 1.00 94.81 186 CYS A N 1
ATOM 1389 C CA . CYS A 1 186 ? -12.304 -7.830 9.255 1.00 94.81 186 CYS A CA 1
ATOM 1390 C C . CYS A 1 186 ? -10.927 -7.455 8.698 1.00 94.81 186 CYS A C 1
ATOM 1392 O O . CYS A 1 186 ? -10.812 -7.024 7.553 1.00 94.81 186 CYS A O 1
ATOM 1394 N N . PHE A 1 187 ? -9.887 -7.672 9.500 1.00 95.00 187 PHE A N 1
ATOM 1395 C CA . PHE A 1 187 ? -8.487 -7.451 9.124 1.00 95.00 187 PHE A CA 1
ATOM 1396 C C . PHE A 1 187 ? -7.646 -8.723 9.254 1.00 95.00 187 PHE A C 1
ATOM 1398 O O . PHE A 1 187 ? -6.434 -8.655 9.376 1.00 95.00 187 PHE A O 1
ATOM 1405 N N . THR A 1 188 ? -8.274 -9.895 9.206 1.00 94.69 188 THR A N 1
ATOM 1406 C CA . THR A 1 188 ? -7.591 -11.191 9.295 1.00 94.69 188 THR A CA 1
ATOM 1407 C C . THR A 1 188 ? -8.047 -12.117 8.169 1.00 94.69 188 THR A C 1
ATOM 1409 O O . THR A 1 188 ? -9.025 -11.847 7.474 1.00 94.69 188 THR A O 1
ATOM 1412 N N . ARG A 1 189 ? -7.340 -13.233 7.984 1.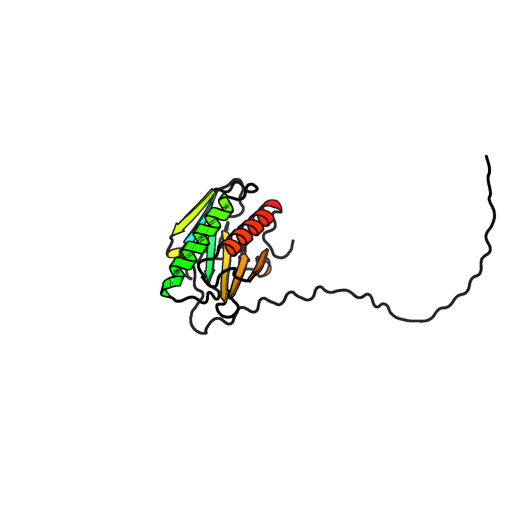00 92.56 189 ARG A N 1
ATOM 1413 C CA . ARG A 1 189 ? -7.682 -14.290 7.023 1.00 92.56 189 ARG A CA 1
ATOM 1414 C C . ARG A 1 189 ? -9.025 -14.948 7.333 1.00 92.56 189 ARG A C 1
ATOM 1416 O O . ARG A 1 189 ? -9.731 -15.375 6.424 1.00 92.56 189 ARG A O 1
ATOM 1423 N N . ASN A 1 190 ? -9.329 -15.073 8.624 1.00 90.19 190 ASN A N 1
ATOM 1424 C CA . ASN A 1 190 ? -10.468 -15.823 9.133 1.00 90.19 190 ASN A CA 1
ATOM 1425 C C . ASN A 1 190 ? -11.574 -14.858 9.565 1.00 90.19 190 ASN A C 1
ATOM 1427 O O . ASN A 1 190 ? -11.669 -14.479 10.735 1.00 90.19 190 ASN A O 1
ATOM 1431 N N . CYS A 1 191 ? -12.399 -14.510 8.585 1.00 75.38 191 CYS A N 1
ATOM 1432 C CA . CYS A 1 191 ? -13.687 -13.849 8.715 1.00 75.38 191 CYS A CA 1
ATOM 1433 C C . CYS A 1 191 ? -14.703 -14.652 7.882 1.00 75.38 191 CYS A C 1
ATOM 1435 O O . CYS A 1 191 ? -15.868 -14.722 8.314 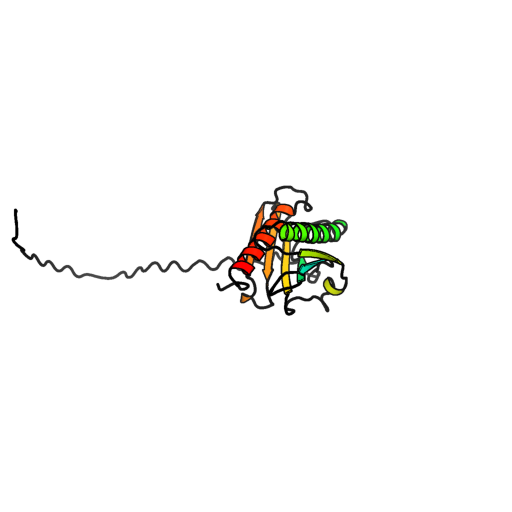1.00 75.38 191 CYS A O 1
#

Secondary structure (DSSP, 8-state):
--------------------------PPPP--------PPTT-PPEE-SEEEEEE-SS-S-SEEEEEEEEE-S-HHHHHHHHHHHHHHHHHHHHH-TTT--EEEEEE-HHHH-TTT--TT-TTEEEEEEEEETTTTEEEEEEESSSSGGGEEEEEEEE-SSS-TT--HHHHHHHHHHHHHHHHHT--SS--

Radius of gyration: 25.38 Å; Cα contacts (8 Å, |Δi|>4): 308; chains: 1; bounding box: 90×65×36 Å

pLDDT: mean 80.02, std 20.42, range [35.28, 98.38]

Sequence (191 aa):
MLRLVTLSVLTISSLALLSGCDRSESTPAPAPAAEATEAVPGSGPRYSPFVVEVTGTDLPFEHITFKDVGISVAPDDQEFIYETIAQSLSAALGADQGMSLEARVLYSEDAADPAHHRACAARHVYVDVWHSAESLKWGYSLWSGCGEDDQFAWREFAATSPDPASVDPLTRDIAAHLGRALATGCFTRNC

Foldseek 3Di:
DDDDDDDDDDDDDDDDDDDDPPPVPPPPDPDPPPPQPPDDPPDDKFWAQKKKAKDDPPAQAGIETEIESAAPDDPVCVNVLSVLLNVLLQVLLCPPPLGVMRIDMDGHVLCRDPVNNCAAPGRYKYKYWHADLVQQKIWIWIARGDDLFRTCDTDMDHQPDSPSSSCNVVSNVVSVSVSVCVVVVNRTNPD

Solvent-accessible surface area (backbone atoms only — not comparable to full-atom values): 11296 Å² total; per-residue (Å²): 142,83,88,87,83,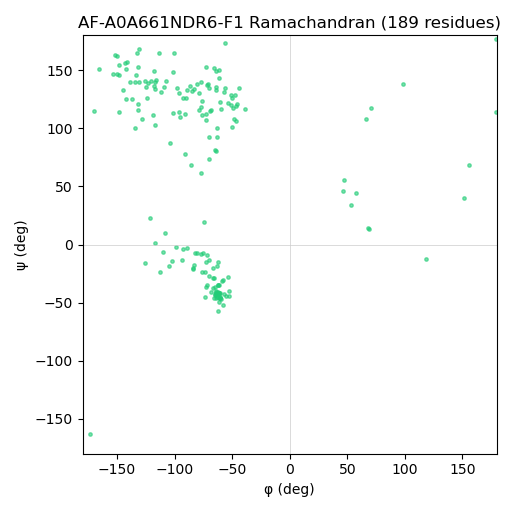90,81,90,81,90,80,89,78,90,78,86,83,83,88,78,89,75,72,79,73,78,67,75,73,76,69,78,72,79,73,69,60,80,67,67,90,86,66,73,86,44,38,31,34,41,32,30,40,44,48,64,83,90,60,79,42,40,39,35,43,39,32,48,60,50,60,60,66,59,78,90,48,45,65,59,43,42,46,50,47,34,49,44,28,23,51,35,38,50,65,36,85,87,67,71,33,48,46,42,72,43,83,36,69,54,46,32,33,81,93,57,38,63,77,57,37,84,44,31,38,40,32,43,33,33,27,40,69,88,76,38,29,39,35,39,34,37,23,51,42,82,52,84,54,17,38,49,45,74,52,74,46,75,45,92,48,93,52,81,79,64,39,62,71,57,23,44,51,51,36,52,50,52,49,51,24,65,76,68,72,47,54,34,55,84,118

Mean predicted aligned error: 12.28 Å

Nearest PDB structures (foldseek):
  7u65-assembly1_G  TM=5.022E-01  e=1.149E+00  Escherichia phage T7
  3vh2-assembly1_A  TM=2.978E-01  e=1.464E-01  Saccharomyces cerevisiae S288C
  3vx8-assembly2_D  TM=3.686E-01  e=3.419E-01  Arabidopsis thaliana
  3h8v-assembly1_B  TM=3.512E-01  e=7.518E-01  Homo sapiens
  3hkm-assembly2_B  TM=2.611E-01  e=1.149E+00  Oryza sativa Japonica Group